Protein 3KKA (pdb70)

Nearest PDB structures (foldseek):
  3kka-assembly4_D  TM=1.015E+00  e=4.997E-11  Homo sapiens
  3kka-assembly5_E  TM=9.788E-01  e=1.229E-09  Homo sapiens
  7kja-assembly1_A  TM=9.526E-01  e=2.573E-09  Homo sapiens
  7kjc-assembly1_A  TM=9.337E-01  e=3.500E-09  Homo sapiens
  7kjc-assembly2_B  TM=9.387E-01  e=1.846E-08  Homo sapiens

Organism: Homo sapiens (NCBI:txid9606)

Sequence (320 aa):
DGIPYRTVSEWLESIRMKRYILHFHSAGLDTMECVLELTAEDLTQMGITLPGHQKRILCSIQQGFGIPYRTVSEWLESIRMKRYILHFHSAGLDTMECVLELTAEDLTQMGITLPGHQKRILCSIQGFTVSEWLESIKMQQYTEHFMAAGYTAIEKVVQMTNDDIKRIGVRLPGHQKRIAYSLLGLKGVPFRTVSEWLESIKMQQYTEHFMAAGYTAIEKVVQMTNDDIKRIGVRLPGHQKRIAYSLLGLKDQVNGVPFRTVSEWLESIKMQQYTEHFMAAGYTAIEKVVQMTNDDIKRIGVRLPGHQKRIAYSLLGLKDQ

GO terms:
  GO:0005886 plasma membrane (C, IDA)
  GO:0001968 fibronectin binding (F, IDA)
  GO:0001954 positive regulation of cell-matrix adhesion (P, IDA)
  GO:0005005 transmembrane-ephrin receptor activity (F, IDA)
  GO:0034446 substrate adhesion-dependent cell spreading (P, IDA)
  GO:0030336 negative regulation of cell migration (P, IDA)
  GO:0045766 positive regulation of angiogenesis (P, IMP)
  GO:0030335 positive regulation of cell migration (P, IMP)
  GO:0019901 protein kinase binding (F, IPI)
  GO:0005886 plasma membrane (C, TAS)
  GO:0005003 ephrin receptor activity (F, IDA)
  GO:0007169 cell surface receptor protein tyrosine kinase signaling pathway (P, IDA)

Secondary structure (DSSP, 8-state):
---S-SSHHHHHHHTT-GGGHHHHHHTT--SGGGGTT--HHHHHHTT---HHHHHHHHHHHHT-/--S-SSHHHHHHHTT-GGGHHHHHHTT--SHHHHTT--HHHHHHTT---HHHHHHHHHHHHT-/-HHHHHHHTT-GGGHHHHHHTT--SHHHHHT--HHHHHHTT---HHHHHHHHHHHHH--/--S-SSHHHHHHTTT-GGGHHHHHHTT--SHHHHTT--HHHHHHTT---HHHHHHHHHHHHHHHHHH-/--S-SSHHHHHHHTT-GGGHHHHHHTT--SHHHHTT--SHHHHHTT---HHHHHHHHHHHHHHHT-

Structure (mmCIF, N/CA/C/O backbone):
data_3KKA
#
_entry.id   3KKA
#
_cell.length_a   57.554
_cell.length_b   56.071
_cell.length_c   107.617
_cell.angle_alpha   90.00
_cell.angle_beta   90.00
_cell.angle_gamma   90.00
#
_symmetry.space_group_name_H-M   'P 21 21 21'
#
loop_
_entity.id
_entity.type
_entity.pdbx_description
1 polymer 'EPHRIN TYPE-A RECEPTOR 1'
2 polymer 'EPHRIN TYPE-A RECEPTOR 2'
3 non-polymer 'CHLORIDE ION'
4 water water
#
loop_
_atom_site.group_PDB
_atom_site.id
_atom_site.type_symbol
_atom_site.label_atom_id
_atom_site.label_alt_id
_atom_site.label_comp_id
_atom_site.label_asym_id
_atom_site.label_entity_id
_atom_site.label_seq_id
_atom_site.pdbx_PDB_ins_code
_atom_site.Cartn_x
_atom_site.Cartn_y
_atom_site.Cartn_z
_atom_site.occupancy
_atom_site.B_iso_or_equiv
_atom_site.auth_seq_id
_atom_site.auth_comp_id
_atom_site.auth_asym_id
_atom_site.auth_atom_id
_atom_site.pdbx_PDB_model_num
ATOM 1 N N . ASP A 1 19 ? 13.565 8.617 -27.396 1.00 55.91 911 ASP A N 1
ATOM 2 C CA . ASP A 1 19 ? 12.701 7.997 -26.334 1.00 55.17 911 ASP A CA 1
ATOM 3 C C . ASP A 1 19 ? 11.841 6.822 -26.907 1.00 50.71 911 ASP A C 1
ATOM 4 O O . ASP A 1 19 ? 12.032 5.646 -26.551 1.00 48.25 911 ASP A O 1
ATOM 9 N N . GLY A 1 20 ? 10.925 7.165 -27.813 1.00 49.45 912 GLY A N 1
ATOM 10 C CA . GLY A 1 20 ? 10.176 6.190 -28.608 1.00 47.16 912 GLY A CA 1
ATOM 11 C C . GLY A 1 20 ? 8.999 5.542 -27.891 1.00 45.18 912 GLY A C 1
ATOM 12 O O . GLY A 1 20 ? 8.405 4.582 -28.397 1.00 45.49 912 GLY A O 1
ATOM 13 N N . ILE A 1 21 ? 8.667 6.044 -26.709 1.00 44.18 913 ILE A N 1
ATOM 14 C CA . ILE A 1 21 ? 7.546 5.545 -25.960 1.00 41.80 913 ILE A CA 1
ATOM 15 C C . ILE A 1 21 ? 6.377 6.466 -26.278 1.00 41.84 913 ILE A C 1
ATOM 16 O O . ILE A 1 21 ? 6.447 7.655 -26.027 1.00 43.07 913 ILE A O 1
ATOM 21 N N . PRO A 1 22 ? 5.286 5.910 -26.846 1.00 41.13 914 PRO A N 1
ATOM 22 C CA . PRO A 1 22 ? 4.177 6.746 -27.327 1.00 41.41 914 PRO A CA 1
ATOM 23 C C . PRO A 1 22 ? 3.239 7.311 -26.242 1.00 41.56 914 PRO A C 1
ATOM 24 O O . PRO A 1 22 ? 2.226 7.913 -26.589 1.00 43.57 914 PRO A O 1
ATOM 28 N N . TYR A 1 23 ? 3.546 7.121 -24.958 1.00 40.22 915 TYR A N 1
ATOM 29 C CA . TYR A 1 23 ? 2.696 7.653 -23.882 1.00 40.48 915 TYR A CA 1
ATOM 30 C C . TYR A 1 23 ? 3.553 8.422 -22.905 1.00 43.25 915 TYR A C 1
ATOM 31 O O . TYR A 1 23 ? 4.707 8.056 -22.699 1.00 43.74 915 TYR A O 1
ATOM 40 N N . ARG A 1 24 ? 3.015 9.502 -22.324 1.00 46.87 916 ARG A N 1
ATOM 41 C CA . ARG A 1 24 ? 3.793 10.341 -21.403 1.00 51.10 916 ARG A CA 1
ATOM 42 C C . ARG A 1 24 ? 3.783 9.804 -19.991 1.00 51.85 916 ARG A C 1
ATOM 43 O O . ARG A 1 24 ? 4.806 9.845 -19.315 1.00 54.11 916 ARG A O 1
ATOM 46 N N . THR A 1 25 ? 2.631 9.316 -19.536 1.00 42.32 917 THR A N 1
ATOM 47 C CA . THR A 1 25 ? 2.510 8.847 -18.137 1.00 41.53 917 THR A CA 1
ATOM 48 C C . THR A 1 25 ? 1.949 7.421 -18.100 1.00 40.74 917 THR A C 1
ATOM 49 O O . THR A 1 25 ? 1.215 6.996 -19.016 1.00 40.46 917 THR A O 1
ATOM 53 N N . VAL A 1 26 ? 2.270 6.705 -17.032 1.00 41.18 918 VAL A N 1
ATOM 54 C CA . VAL A 1 26 ? 1.714 5.366 -16.806 1.00 41.70 918 VAL A CA 1
ATOM 55 C C . VAL A 1 26 ? 0.173 5.391 -16.839 1.00 41.68 918 VAL A C 1
ATOM 56 O O . VAL A 1 26 ? -0.460 4.568 -17.480 1.00 41.75 918 VAL A O 1
ATOM 60 N N . SER A 1 27 ? -0.407 6.372 -16.179 1.00 43.00 919 SER A N 1
ATOM 61 C CA . SER A 1 27 ? -1.830 6.655 -16.285 1.00 44.85 919 SER A CA 1
ATOM 62 C C . SER A 1 27 ? -2.393 6.748 -17.745 1.00 43.68 919 SER A C 1
ATOM 63 O O . SER A 1 27 ? -3.344 6.027 -18.117 1.00 44.88 919 SER A O 1
ATOM 66 N N . GLU A 1 28 ? -1.825 7.638 -18.553 1.00 42.30 920 GLU A N 1
ATOM 67 C CA . GLU A 1 28 ? -2.294 7.818 -19.929 1.00 43.68 920 GLU A CA 1
ATOM 68 C C . GLU A 1 28 ? -2.122 6.514 -20.709 1.00 41.41 920 GLU A C 1
ATOM 69 O O . GLU A 1 28 ? -3.002 6.122 -21.493 1.00 42.71 920 GLU A O 1
ATOM 75 N N . TRP A 1 29 ? -0.997 5.841 -20.463 1.00 38.47 921 TRP A N 1
ATOM 76 C CA . TRP A 1 29 ? -0.725 4.548 -21.076 1.00 37.71 921 TRP A CA 1
ATOM 77 C C . TRP A 1 29 ? -1.786 3.547 -20.681 1.00 37.95 921 TRP A C 1
ATOM 78 O O . TRP A 1 29 ? -2.362 2.884 -21.533 1.00 38.32 921 TRP A O 1
ATOM 89 N N . LEU A 1 30 ? -2.023 3.424 -19.387 1.00 31.81 922 LEU A N 1
ATOM 90 C CA . LEU A 1 30 ? -3.037 2.463 -18.918 1.00 32.65 922 LEU A CA 1
ATOM 91 C C . LEU A 1 30 ? -4.449 2.754 -19.407 1.00 34.00 922 LEU A C 1
ATOM 92 O O . LEU A 1 30 ? -5.157 1.817 -19.750 1.00 33.44 922 LEU A O 1
ATOM 97 N N . GLU A 1 31 ? -4.843 4.033 -19.407 1.00 38.94 923 GLU A N 1
ATOM 98 C CA . GLU A 1 31 ? -6.108 4.479 -19.994 1.00 42.97 923 GLU A CA 1
ATOM 99 C C . GLU A 1 31 ? -6.228 3.961 -21.418 1.00 40.24 923 GLU A C 1
ATOM 100 O O . GLU A 1 31 ? -7.228 3.360 -21.772 1.00 40.56 923 GLU A O 1
ATOM 106 N N . SER A 1 32 ? -5.198 4.201 -22.232 1.00 39.96 924 SER A N 1
ATOM 107 C CA . SER A 1 32 ? -5.180 3.764 -23.654 1.00 39.75 924 SER A CA 1
ATOM 108 C C . SER A 1 32 ? -5.472 2.285 -23.858 1.00 36.80 924 SER A C 1
ATOM 109 O O . SER A 1 32 ? -6.135 1.912 -24.805 1.00 38.74 924 SER A O 1
ATOM 112 N N . ILE A 1 33 ? -4.970 1.431 -22.983 1.00 34.53 925 ILE A N 1
ATOM 113 C CA . ILE A 1 33 ? -5.248 -0.022 -23.133 1.00 34.22 925 ILE A CA 1
ATOM 114 C C . ILE A 1 33 ? -6.385 -0.523 -22.199 1.00 35.98 925 ILE A C 1
ATOM 115 O O . ILE A 1 33 ? -6.614 -1.741 -22.066 1.00 38.30 925 ILE A O 1
ATOM 120 N N . ARG A 1 34 ? -7.094 0.432 -21.582 1.00 36.37 926 ARG A N 1
ATOM 121 C CA . ARG A 1 34 ? -8.248 0.152 -20.727 1.00 40.48 926 ARG A CA 1
ATOM 122 C C . ARG A 1 34 ? -7.875 -0.737 -19.541 1.00 40.28 926 ARG A C 1
ATOM 123 O O . ARG A 1 34 ? -8.555 -1.701 -19.246 1.00 44.38 926 ARG A O 1
ATOM 131 N N . MET A 1 35 ? -6.773 -0.401 -18.890 1.00 41.34 927 MET A N 1
ATOM 132 C CA . MET A 1 35 ? -6.239 -1.186 -17.797 1.00 40.69 927 MET A CA 1
ATOM 133 C C . MET A 1 35 ? -5.876 -0.232 -16.660 1.00 39.79 927 MET A C 1
ATOM 134 O O . MET A 1 35 ? -5.068 -0.570 -15.795 1.00 39.75 927 MET A O 1
ATOM 139 N N . LYS A 1 36 ? -6.476 0.959 -16.657 1.00 39.94 928 LYS A N 1
ATOM 140 C CA . LYS A 1 36 ? -6.242 1.936 -15.574 1.00 40.41 928 LYS A CA 1
ATOM 141 C C . LYS A 1 36 ? -6.765 1.478 -14.200 1.00 41.15 928 LYS A C 1
ATOM 142 O O . LYS A 1 36 ? -6.319 2.006 -13.184 1.00 41.98 928 LYS A O 1
ATOM 148 N N . ARG A 1 37 ? -7.680 0.497 -14.177 1.00 41.94 929 ARG A N 1
ATOM 149 C CA . ARG A 1 37 ? -8.059 -0.209 -12.925 1.00 43.44 929 ARG A CA 1
ATOM 150 C C . ARG A 1 37 ? -6.840 -0.642 -12.081 1.00 42.56 929 ARG A C 1
ATOM 151 O O . ARG A 1 37 ? -6.971 -0.846 -10.866 1.00 44.57 929 ARG A O 1
ATOM 159 N N . TYR A 1 38 ? -5.670 -0.735 -12.719 1.00 39.64 930 TYR A N 1
ATOM 160 C CA . TYR A 1 38 ? -4.497 -1.297 -12.096 1.00 38.55 930 TYR A CA 1
ATOM 161 C C . TYR A 1 38 ? -3.485 -0.243 -11.746 1.00 39.14 930 TYR A C 1
ATOM 162 O O . TYR A 1 38 ? -2.358 -0.570 -11.431 1.00 39.67 930 TYR A O 1
ATOM 171 N N . ILE A 1 39 ? -3.867 1.027 -11.803 1.00 41.25 931 ILE A N 1
ATOM 172 C CA . ILE A 1 39 ? -2.932 2.142 -11.540 1.00 42.88 931 ILE A CA 1
ATOM 173 C C . ILE A 1 39 ? -2.258 2.054 -10.152 1.00 44.77 931 ILE A C 1
ATOM 174 O O . ILE A 1 39 ? -1.042 2.231 -9.998 1.00 45.47 931 ILE A O 1
ATOM 179 N N . LEU A 1 40 ? -3.060 1.739 -9.148 1.00 46.14 932 LEU A N 1
ATOM 180 C CA . LEU A 1 40 ? -2.571 1.670 -7.777 1.00 48.58 932 LEU A CA 1
ATOM 181 C C . LEU A 1 40 ? -1.566 0.518 -7.646 1.00 46.62 932 LEU A C 1
ATOM 182 O O . LEU A 1 40 ? -0.546 0.660 -6.931 1.00 49.59 932 LEU A O 1
ATOM 187 N N . HIS A 1 41 ? -1.813 -0.585 -8.369 1.00 65.25 933 HIS A N 1
ATOM 188 C CA . HIS A 1 41 ? -0.878 -1.713 -8.405 1.00 57.06 933 HIS A CA 1
ATOM 189 C C . HIS A 1 41 ? 0.502 -1.295 -8.910 1.00 53.34 933 HIS A C 1
ATOM 190 O O . HIS A 1 41 ? 1.505 -1.723 -8.353 1.00 52.34 933 HIS A O 1
ATOM 197 N N . PHE A 1 42 ? 0.552 -0.467 -9.950 1.00 53.73 934 PHE A N 1
ATOM 198 C CA . PHE A 1 42 ? 1.815 0.063 -10.474 1.00 51.08 934 PHE A CA 1
ATOM 199 C C . PHE A 1 42 ? 2.551 0.976 -9.482 1.00 53.36 934 PHE A C 1
ATOM 200 O O . PHE A 1 42 ? 3.769 0.843 -9.315 1.00 51.32 934 PHE A O 1
ATOM 208 N N . HIS A 1 43 ? 1.826 1.893 -8.840 1.00 59.40 935 HIS A N 1
ATOM 209 C CA . HIS A 1 43 ? 2.421 2.743 -7.815 1.00 64.39 935 HIS A CA 1
ATOM 210 C C . HIS A 1 43 ? 2.938 1.918 -6.630 1.00 63.21 935 HIS A C 1
ATOM 211 O O . HIS A 1 43 ? 4.061 2.123 -6.202 1.00 63.52 935 HIS A O 1
ATOM 218 N N . SER A 1 44 ? 2.139 0.964 -6.139 1.00 63.36 936 SER A N 1
ATOM 219 C CA . SER A 1 44 ? 2.590 0.017 -5.090 1.00 63.54 936 SER A CA 1
ATOM 220 C C . SER A 1 44 ? 3.921 -0.636 -5.452 1.00 60.29 936 SER A C 1
ATOM 221 O O . SER A 1 44 ? 4.780 -0.786 -4.620 1.00 63.55 936 SER A O 1
ATOM 224 N N . ALA A 1 45 ? 4.084 -1.041 -6.704 1.00 56.16 937 ALA A N 1
ATOM 225 C CA . ALA A 1 45 ? 5.320 -1.700 -7.103 1.00 55.47 937 ALA A CA 1
ATOM 226 C C . ALA A 1 45 ? 6.434 -0.690 -7.453 1.00 56.97 937 ALA A C 1
ATOM 227 O O . ALA A 1 45 ? 7.506 -1.076 -7.927 1.00 57.38 937 ALA A O 1
ATOM 229 N N . GLY A 1 46 ? 6.184 0.597 -7.223 1.00 59.23 938 GLY A N 1
ATOM 230 C CA . GLY A 1 46 ? 7.187 1.613 -7.510 1.00 62.61 938 GLY A CA 1
ATOM 231 C C . GLY A 1 46 ? 7.458 1.707 -8.998 1.00 60.61 938 GLY A C 1
ATOM 232 O O . GLY A 1 46 ? 8.591 1.944 -9.433 1.00 61.77 938 GLY A O 1
ATOM 233 N N . LEU A 1 47 ? 6.402 1.492 -9.779 1.00 51.39 939 LEU A N 1
ATOM 234 C CA . LEU A 1 47 ? 6.456 1.651 -11.211 1.00 47.79 939 LEU A CA 1
ATOM 235 C C . LEU A 1 47 ? 5.739 2.965 -11.553 1.00 47.85 939 LEU A C 1
ATOM 236 O O . LEU A 1 47 ? 4.532 3.000 -11.769 1.00 47.31 939 LEU A O 1
ATOM 241 N N . ASP A 1 48 ? 6.496 4.054 -11.549 1.00 49.54 940 ASP A N 1
ATOM 242 C CA . ASP A 1 48 ? 5.888 5.377 -11.606 1.00 52.83 940 ASP A CA 1
ATOM 243 C C . ASP A 1 48 ? 6.113 6.106 -12.936 1.00 51.48 940 ASP A C 1
ATOM 244 O O . ASP A 1 48 ? 5.371 7.018 -13.261 1.00 53.27 940 ASP A O 1
ATOM 249 N N . THR A 1 49 ? 7.122 5.687 -13.700 1.00 49.68 941 THR A N 1
ATOM 250 C CA . THR A 1 49 ? 7.377 6.259 -15.012 1.00 49.85 941 THR A CA 1
ATOM 251 C C . THR A 1 49 ? 7.304 5.167 -16.052 1.00 46.19 941 THR A C 1
ATOM 252 O O . THR A 1 49 ? 7.517 3.980 -15.759 1.00 44.34 941 THR A O 1
ATOM 256 N N . MET A 1 50 ? 7.030 5.595 -17.280 1.00 46.08 942 MET A N 1
ATOM 257 C CA . MET A 1 50 ? 6.945 4.716 -18.409 1.00 44.86 942 MET A CA 1
ATOM 258 C C . MET A 1 50 ? 8.213 3.900 -18.559 1.00 45.35 942 MET A C 1
ATOM 259 O O . MET A 1 50 ? 8.142 2.728 -18.884 1.00 44.49 942 MET A O 1
ATOM 264 N N . GLU A 1 51 ? 9.357 4.509 -18.254 1.00 47.79 943 GLU A N 1
ATOM 265 C CA . GLU A 1 51 ? 10.665 3.883 -18.407 1.00 49.64 943 GLU A CA 1
ATOM 266 C C . GLU A 1 51 ? 10.767 2.624 -17.552 1.00 45.85 943 GLU A C 1
ATOM 267 O O . GLU A 1 51 ? 11.481 1.679 -17.888 1.00 46.65 943 GLU A O 1
ATOM 273 N N . CYS A 1 52 ? 10.054 2.635 -16.432 1.00 44.55 944 CYS A N 1
ATOM 274 C CA . CYS A 1 52 ? 10.107 1.543 -15.481 1.00 44.86 944 CYS A CA 1
ATOM 275 C C . CYS A 1 52 ? 9.418 0.300 -16.003 1.00 41.92 944 CYS A C 1
ATOM 276 O O . CYS A 1 52 ? 9.745 -0.801 -15.569 1.00 41.67 944 CYS A O 1
ATOM 279 N N . VAL A 1 53 ? 8.457 0.462 -16.923 1.00 39.36 945 VAL A N 1
ATOM 280 C CA . VAL A 1 53 ? 7.619 -0.669 -17.312 1.00 37.14 945 VAL A CA 1
ATOM 281 C C . VAL A 1 53 ? 8.223 -1.511 -18.445 1.00 36.08 945 VAL A C 1
ATOM 282 O O . VAL A 1 53 ? 7.725 -2.604 -18.761 1.00 35.43 945 VAL A O 1
ATOM 286 N N . LEU A 1 54 ? 9.332 -1.049 -19.008 1.00 36.52 946 LEU A N 1
ATOM 287 C CA . LEU A 1 54 ? 9.822 -1.654 -20.248 1.00 37.85 946 LEU A CA 1
ATOM 288 C C . LEU A 1 54 ? 10.221 -3.123 -20.134 1.00 38.89 946 LEU A C 1
ATOM 289 O O . LEU A 1 54 ? 10.157 -3.847 -21.108 1.00 40.74 946 LEU A O 1
ATOM 294 N N . GLU A 1 55 ? 10.631 -3.568 -18.958 1.00 40.01 947 GLU A N 1
ATOM 295 C CA . GLU A 1 55 ? 11.172 -4.910 -18.822 1.00 42.82 947 GLU A CA 1
ATOM 296 C C . GLU A 1 55 ? 10.227 -5.846 -18.094 1.00 40.30 947 GLU A C 1
ATOM 297 O O . GLU A 1 55 ? 10.609 -6.942 -17.747 1.00 43.22 947 GLU A O 1
ATOM 303 N N . LEU A 1 56 ? 8.996 -5.418 -17.862 1.00 36.81 948 LEU A N 1
ATOM 304 C CA . LEU A 1 56 ? 8.029 -6.263 -17.220 1.00 35.55 948 LEU A CA 1
ATOM 305 C C . LEU A 1 56 ? 7.922 -7.600 -17.910 1.00 35.77 948 LEU A C 1
ATOM 306 O O . LEU A 1 56 ? 7.883 -7.690 -19.139 1.00 36.27 948 LEU A O 1
ATOM 311 N N . THR A 1 57 ? 7.842 -8.636 -17.092 1.00 35.21 949 THR A N 1
ATOM 312 C CA . THR A 1 57 ? 7.496 -9.963 -17.553 1.00 35.05 949 THR A CA 1
ATOM 313 C C . THR A 1 57 ? 6.108 -10.313 -16.952 1.00 33.83 949 THR A C 1
ATOM 314 O O . THR A 1 57 ? 5.544 -9.546 -16.143 1.00 33.43 949 THR A O 1
ATOM 318 N N . ALA A 1 58 ? 5.568 -11.461 -17.346 1.00 33.39 950 ALA A N 1
ATOM 319 C CA . ALA A 1 58 ? 4.373 -12.023 -16.718 1.00 33.32 950 ALA A CA 1
ATOM 320 C C . ALA A 1 58 ? 4.610 -12.363 -15.241 1.00 32.26 950 ALA A C 1
ATOM 321 O O . ALA A 1 58 ? 3.752 -12.137 -14.404 1.00 33.34 950 ALA A O 1
ATOM 323 N N . GLU A 1 59 ? 5.784 -12.880 -14.915 1.00 32.20 951 GLU A N 1
ATOM 324 C CA . GLU A 1 59 ? 6.094 -13.130 -13.506 1.00 32.95 951 GLU A CA 1
ATOM 325 C C . GLU A 1 59 ? 6.007 -11.811 -12.712 1.00 32.45 951 GLU A C 1
ATOM 326 O O . GLU A 1 59 ? 5.375 -11.796 -11.654 1.00 34.02 951 GLU A O 1
ATOM 328 N N . ASP A 1 60 ? 6.569 -10.706 -13.226 1.00 41.61 952 ASP A N 1
ATOM 329 C CA . ASP A 1 60 ? 6.442 -9.419 -12.487 1.00 40.22 952 ASP A CA 1
ATOM 330 C C . ASP A 1 60 ? 4.987 -8.987 -12.343 1.00 38.33 952 ASP A C 1
ATOM 331 O O . ASP A 1 60 ? 4.602 -8.458 -11.301 1.00 37.59 952 ASP A O 1
ATOM 336 N N . LEU A 1 61 ? 4.186 -9.196 -13.384 1.00 37.25 953 LEU A N 1
ATOM 337 C CA . LEU A 1 61 ? 2.791 -8.796 -13.303 1.00 36.57 953 LEU A CA 1
ATOM 338 C C . LEU A 1 61 ? 2.104 -9.611 -12.247 1.00 36.95 953 LEU A C 1
ATOM 339 O O . LEU A 1 61 ? 1.383 -9.065 -11.409 1.00 38.17 953 LEU A O 1
ATOM 344 N N . THR A 1 62 ? 2.328 -10.924 -12.276 1.00 38.04 954 THR A N 1
ATOM 345 C CA . THR A 1 62 ? 1.827 -11.823 -11.222 1.00 38.48 954 THR A CA 1
ATOM 346 C C . THR A 1 62 ? 2.108 -11.284 -9.808 1.00 38.70 954 THR A C 1
ATOM 347 O O . THR A 1 62 ? 1.201 -11.192 -8.998 1.00 39.75 954 THR A O 1
ATOM 351 N N . GLN A 1 63 ? 3.362 -10.921 -9.530 1.00 39.15 955 GLN A N 1
ATOM 352 C CA . GLN A 1 63 ? 3.760 -10.424 -8.209 1.00 40.60 955 GLN A CA 1
ATOM 353 C C . GLN A 1 63 ? 3.178 -9.049 -7.895 1.00 42.27 955 GLN A C 1
ATOM 354 O O . GLN A 1 63 ? 3.220 -8.607 -6.746 1.00 44.67 955 GLN A O 1
ATOM 360 N N . MET A 1 64 ? 2.702 -8.346 -8.922 1.00 42.15 956 MET A N 1
ATOM 361 C CA . MET A 1 64 ? 2.006 -7.086 -8.753 1.00 44.06 956 MET A CA 1
ATOM 362 C C . MET A 1 64 ? 0.582 -7.353 -8.366 1.00 45.93 956 MET A C 1
ATOM 363 O O . MET A 1 64 ? -0.133 -6.430 -8.004 1.00 46.63 956 MET A O 1
ATOM 368 N N . GLY A 1 65 ? 0.165 -8.623 -8.467 1.00 35.46 957 GLY A N 1
ATOM 369 C CA . GLY A 1 65 ? -1.250 -9.017 -8.271 1.00 36.81 957 GLY A CA 1
ATOM 370 C C . GLY A 1 65 ? -2.042 -8.781 -9.545 1.00 37.72 957 GLY A C 1
ATOM 371 O O . GLY A 1 65 ? -3.274 -8.615 -9.479 1.00 38.89 957 GLY A O 1
ATOM 372 N N . ILE A 1 66 ? -1.348 -8.719 -10.699 1.00 36.18 958 ILE A N 1
ATOM 373 C CA . ILE A 1 66 ? -2.038 -8.704 -12.002 1.00 36.53 958 ILE A CA 1
ATOM 374 C C . ILE A 1 66 ? -1.879 -10.081 -12.636 1.00 37.49 958 ILE A C 1
ATOM 375 O O . ILE A 1 66 ? -0.866 -10.353 -13.304 1.00 37.51 958 ILE A O 1
ATOM 380 N N . THR A 1 67 ? -2.859 -10.954 -12.409 1.00 38.66 959 THR A N 1
ATOM 381 C CA . THR A 1 67 ? -2.638 -12.399 -12.602 1.00 39.79 959 THR A CA 1
ATOM 382 C C . THR A 1 67 ? -3.393 -12.978 -13.776 1.00 40.78 959 THR A C 1
ATOM 383 O O . THR A 1 67 ? -2.954 -13.978 -14.358 1.00 41.61 959 THR A O 1
ATOM 387 N N . LEU A 1 68 ? -4.516 -12.351 -14.131 1.00 41.12 960 LEU A N 1
ATOM 388 C CA . LEU A 1 68 ? -5.323 -12.813 -15.265 1.00 42.15 960 LEU A CA 1
ATOM 389 C C . LEU A 1 68 ? -4.544 -12.734 -16.570 1.00 40.81 960 LEU A C 1
ATOM 390 O O . LEU A 1 68 ? -4.033 -11.661 -16.903 1.00 39.66 960 LEU A O 1
ATOM 395 N N . PRO A 1 69 ? -4.433 -13.870 -17.301 1.00 41.85 961 PRO A N 1
ATOM 396 C CA . PRO A 1 69 ? -3.707 -13.994 -18.567 1.00 40.82 961 PRO A CA 1
ATOM 397 C C . PRO A 1 69 ? -4.041 -12.909 -19.591 1.00 39.48 961 PRO A C 1
ATOM 398 O O . PRO A 1 69 ? -3.133 -12.261 -20.097 1.00 37.48 961 PRO A O 1
ATOM 402 N N . GLY A 1 70 ? -5.339 -12.725 -19.868 1.00 41.04 962 GLY A N 1
ATOM 403 C CA . GLY A 1 70 ? -5.858 -11.694 -20.761 1.00 39.47 962 GLY A CA 1
ATOM 404 C C . GLY A 1 70 ? -5.309 -10.336 -20.434 1.00 38.19 962 GLY A C 1
ATOM 405 O O . GLY A 1 70 ? -4.938 -9.578 -21.314 1.00 37.32 962 GLY A O 1
ATOM 406 N N . HIS A 1 71 ? -5.204 -10.035 -19.147 1.00 38.56 963 HIS A N 1
ATOM 407 C CA . HIS A 1 71 ? -4.762 -8.713 -18.737 1.00 37.54 963 HIS A CA 1
ATOM 408 C C . HIS A 1 71 ? -3.250 -8.594 -18.879 1.00 36.89 963 HIS A C 1
ATOM 409 O O . HIS A 1 71 ? -2.710 -7.552 -19.298 1.00 36.88 963 HIS A O 1
ATOM 416 N N . GLN A 1 72 ? -2.562 -9.680 -18.559 1.00 36.78 964 GLN A N 1
ATOM 417 C CA . GLN A 1 72 ? -1.143 -9.730 -18.791 1.00 36.57 964 GLN A CA 1
ATOM 418 C C . GLN A 1 72 ? -0.788 -9.503 -20.283 1.00 36.52 964 GLN A C 1
ATOM 419 O O . GLN A 1 72 ? 0.042 -8.633 -20.607 1.00 35.65 964 GLN A O 1
ATOM 425 N N . LYS A 1 73 ? -1.423 -10.291 -21.159 1.00 37.39 965 LYS A N 1
ATOM 426 C CA . LYS A 1 73 ? -1.268 -10.225 -22.619 1.00 38.27 965 LYS A CA 1
ATOM 427 C C . LYS A 1 73 ? -1.483 -8.795 -23.113 1.00 36.57 965 LYS A C 1
ATOM 428 O O . LYS A 1 73 ? -0.657 -8.236 -23.817 1.00 36.90 965 LYS A O 1
ATOM 434 N N . ARG A 1 74 ? -2.597 -8.207 -22.705 1.00 35.37 966 ARG A N 1
ATOM 435 C CA . ARG A 1 74 ? -2.919 -6.825 -23.020 1.00 34.98 966 ARG A CA 1
ATOM 436 C C . ARG A 1 74 ? -1.773 -5.835 -22.682 1.00 33.93 966 ARG A C 1
ATOM 437 O O . ARG A 1 74 ? -1.393 -5.015 -23.524 1.00 34.19 966 ARG A O 1
ATOM 445 N N . ILE A 1 75 ? -1.217 -5.942 -21.482 1.00 32.26 967 ILE A N 1
ATOM 446 C CA . ILE A 1 75 ? -0.120 -5.068 -21.038 1.00 32.25 967 ILE A CA 1
ATOM 447 C C . ILE A 1 75 ? 1.199 -5.362 -21.747 1.00 32.17 967 ILE A C 1
ATOM 448 O O . ILE A 1 75 ? 1.902 -4.438 -22.180 1.00 33.41 967 ILE A O 1
ATOM 453 N N . LEU A 1 76 ? 1.531 -6.648 -21.866 1.00 31.56 968 LEU A N 1
ATOM 454 C CA . LEU A 1 76 ? 2.781 -7.081 -22.482 1.00 31.69 968 LEU A CA 1
ATOM 455 C C . LEU A 1 76 ? 2.831 -6.818 -23.982 1.00 31.40 968 LEU A C 1
ATOM 456 O O . LEU A 1 76 ? 3.832 -6.261 -24.466 1.00 32.21 968 LEU A O 1
ATOM 461 N N . CYS A 1 77 ? 1.772 -7.157 -24.720 1.00 31.17 969 CYS A N 1
ATOM 462 C CA . CYS A 1 77 ? 1.729 -6.785 -26.165 1.00 32.53 969 CYS A CA 1
ATOM 463 C C . CYS A 1 77 ? 1.859 -5.266 -26.416 1.00 31.28 969 CYS A C 1
ATOM 464 O O . CYS A 1 77 ? 2.538 -4.810 -27.380 1.00 32.15 969 CYS A O 1
ATOM 467 N N . SER A 1 78 ? 1.218 -4.497 -25.545 1.00 29.12 970 SER A N 1
ATOM 468 C CA . SER A 1 78 ? 1.227 -3.060 -25.664 1.00 28.30 970 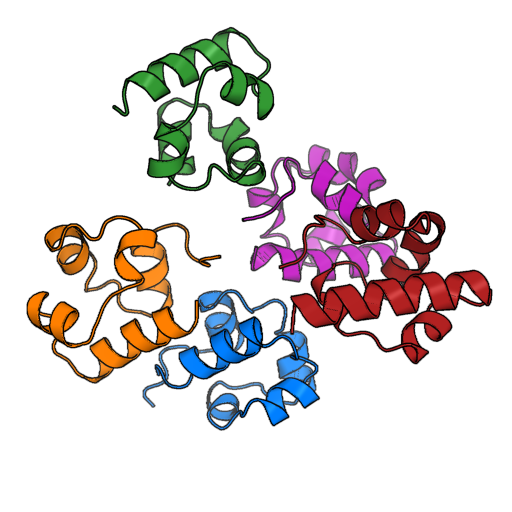SER A CA 1
ATOM 469 C C . SER A 1 78 ? 2.695 -2.611 -25.560 1.00 27.95 970 SER A C 1
ATOM 470 O O . SER A 1 78 ? 3.176 -1.835 -26.392 1.00 28.32 970 SER A O 1
ATOM 473 N N . ILE A 1 79 ? 3.407 -3.130 -24.557 1.00 27.37 971 ILE A N 1
ATOM 474 C CA . ILE A 1 79 ? 4.829 -2.816 -24.415 1.00 27.77 971 ILE A CA 1
ATOM 475 C C . ILE A 1 79 ? 5.664 -3.236 -25.651 1.00 28.89 971 ILE A C 1
ATOM 476 O O . ILE A 1 79 ? 6.420 -2.403 -26.166 1.00 29.36 971 ILE A O 1
ATOM 481 N N A GLN A 1 80 ? 5.525 -4.474 -26.131 0.50 29.22 972 GLN A N 1
ATOM 482 N N B GLN A 1 80 ? 5.508 -4.480 -26.131 0.50 29.62 972 GLN A N 1
ATOM 483 C CA A GLN A 1 80 ? 6.253 -4.870 -27.345 0.50 30.98 972 GLN A CA 1
ATOM 484 C CA B GLN A 1 80 ? 6.235 -4.922 -27.340 0.50 31.81 972 GLN A CA 1
ATOM 485 C C A GLN A 1 80 ? 5.970 -3.897 -28.461 0.50 31.50 972 GLN A C 1
ATOM 486 C C B GLN A 1 80 ? 5.910 -4.034 -28.532 0.50 32.13 972 GLN A C 1
ATOM 487 O O A GLN A 1 80 ? 6.832 -3.628 -29.272 0.50 33.68 972 GLN A O 1
ATOM 488 O O B GLN A 1 80 ? 6.684 -3.973 -29.472 0.50 34.33 972 GLN A O 1
ATOM 499 N N . GLY A 1 81 ? 4.737 -3.400 -28.513 1.00 31.43 973 GLY A N 1
ATOM 500 C CA . GLY A 1 81 ? 4.270 -2.563 -29.601 1.00 32.20 973 GLY A CA 1
ATOM 501 C C . GLY A 1 81 ? 4.823 -1.155 -29.580 1.00 33.36 973 GLY A C 1
ATOM 502 O O . GLY A 1 81 ? 4.605 -0.423 -30.539 1.00 33.92 973 GLY A O 1
ATOM 503 N N . PHE A 1 82 ? 5.541 -0.761 -28.513 1.00 32.80 974 PHE A N 1
ATOM 504 C CA . PHE A 1 82 ? 6.064 0.614 -28.440 1.00 34.62 974 PHE A CA 1
ATOM 505 C C . PHE A 1 82 ? 7.067 0.884 -29.594 1.00 38.68 974 PHE A C 1
ATOM 506 O O . PHE A 1 82 ? 7.970 0.056 -29.797 1.00 40.01 974 PHE A O 1
ATOM 515 N N . GLY B 1 20 ? -15.482 -9.110 -26.760 1.00 80.96 912 GLY B N 1
ATOM 516 C CA . GLY B 1 20 ? -14.140 -9.285 -26.139 1.00 78.04 912 GLY B CA 1
ATOM 517 C C . GLY B 1 20 ? -13.090 -8.293 -26.632 1.00 71.41 912 GLY B C 1
ATOM 518 O O . GLY B 1 20 ? -11.882 -8.461 -26.379 1.00 69.32 912 GLY B O 1
ATOM 519 N N . ILE B 1 21 ? -13.545 -7.251 -27.326 1.00 68.71 913 ILE B N 1
ATOM 520 C CA . ILE B 1 21 ? -12.662 -6.261 -27.947 1.00 63.06 913 ILE B CA 1
ATOM 521 C C . ILE B 1 21 ? -12.834 -4.924 -27.227 1.00 61.13 913 ILE B C 1
ATOM 522 O O . ILE B 1 21 ? -13.955 -4.480 -27.016 1.00 64.45 913 ILE B O 1
ATOM 527 N N . PRO B 1 22 ? -11.728 -4.284 -26.834 1.00 57.07 914 PRO B N 1
ATOM 528 C CA . PRO B 1 22 ? -11.863 -3.168 -25.897 1.00 56.99 914 PRO B CA 1
ATOM 529 C C . PRO B 1 22 ? -12.068 -1.777 -26.513 1.00 55.21 914 PRO B C 1
ATOM 530 O O . PRO B 1 22 ? -11.891 -0.771 -25.822 1.00 55.72 914 PRO B O 1
ATOM 534 N N . TYR B 1 23 ? -12.408 -1.703 -27.795 1.00 54.23 915 TYR B N 1
ATOM 535 C CA . TYR B 1 23 ? -12.605 -0.401 -28.461 1.00 53.30 915 TYR B CA 1
ATOM 536 C C . TYR B 1 23 ? -13.907 -0.378 -29.223 1.00 55.38 915 TYR B C 1
ATOM 537 O O . TYR B 1 23 ? -14.281 -1.380 -29.858 1.00 55.53 915 TYR B O 1
ATOM 546 N N . ARG B 1 24 ? -14.600 0.760 -29.127 1.00 57.38 916 ARG B N 1
ATOM 547 C CA . ARG B 1 24 ? -15.932 0.944 -29.723 1.00 60.01 916 ARG B CA 1
ATOM 548 C C . ARG B 1 24 ? -15.815 0.973 -31.255 1.00 57.77 916 ARG B C 1
ATOM 549 O O . ARG B 1 24 ? -16.520 0.231 -31.947 1.00 59.33 916 ARG B O 1
ATOM 552 N N . THR B 1 25 ? -14.901 1.815 -31.760 1.00 54.20 917 THR B N 1
ATOM 553 C CA . THR B 1 25 ? -14.774 2.137 -33.187 1.00 52.29 917 THR B CA 1
ATOM 554 C C . THR B 1 25 ? -13.346 1.870 -33.687 1.00 49.01 917 THR B C 1
ATOM 555 O O . THR B 1 25 ? -12.369 1.878 -32.882 1.00 48.95 917 THR B O 1
ATOM 559 N N . VAL B 1 26 ? -13.206 1.620 -34.988 1.00 46.00 918 VAL B N 1
ATOM 560 C CA . VAL B 1 26 ? -11.885 1.549 -35.597 1.00 43.33 918 VAL B CA 1
ATOM 561 C C . VAL B 1 26 ? -11.083 2.834 -35.266 1.00 43.82 918 VAL B C 1
ATOM 562 O O . VAL B 1 26 ? -9.922 2.778 -34.851 1.00 43.17 918 VAL B O 1
ATOM 566 N N . SER B 1 27 ? -11.739 3.977 -35.384 1.00 45.32 919 SER B N 1
ATOM 567 C CA . SER B 1 27 ? -11.130 5.281 -35.069 1.00 48.33 919 SER B CA 1
ATOM 568 C C . SER B 1 27 ? -10.647 5.464 -33.599 1.00 47.57 919 SER B C 1
ATOM 569 O O . SER B 1 27 ? -9.595 6.059 -33.324 1.00 49.35 919 SER B O 1
ATOM 572 N N . GLU B 1 28 ? -11.431 4.946 -32.669 1.00 49.20 920 GLU B N 1
ATOM 573 C CA . GLU B 1 28 ? -11.111 5.005 -31.244 1.00 50.67 920 GLU B CA 1
ATOM 574 C C . GLU B 1 28 ? -9.911 4.089 -30.911 1.00 46.99 920 GLU B C 1
ATOM 575 O O . GLU B 1 28 ? -8.987 4.498 -30.223 1.00 46.88 920 GLU B O 1
ATOM 581 N N . TRP B 1 29 ? -9.935 2.866 -31.425 1.00 44.11 921 TRP B N 1
ATOM 582 C CA . TRP B 1 29 ? -8.786 2.000 -31.410 1.00 41.16 921 TRP B CA 1
ATOM 583 C C . TRP B 1 29 ? -7.489 2.695 -31.904 1.00 39.51 921 TRP B C 1
ATOM 584 O O . TRP B 1 29 ? -6.469 2.741 -31.191 1.00 39.55 921 TRP B O 1
ATOM 595 N N . LEU B 1 30 ? -7.542 3.253 -33.112 1.00 37.94 922 LEU B N 1
ATOM 596 C CA . LEU B 1 30 ? -6.348 3.772 -33.762 1.00 35.72 922 LEU B CA 1
ATOM 597 C C . LEU B 1 30 ? -5.786 4.955 -33.038 1.00 36.40 922 LEU B C 1
ATOM 598 O O . LEU B 1 30 ? -4.544 5.087 -32.939 1.00 36.70 922 LEU B O 1
ATOM 603 N N . GLU B 1 31 ? -6.669 5.821 -32.531 1.00 37.78 923 GLU B N 1
ATOM 604 C CA . GLU B 1 31 ? -6.230 6.945 -31.684 1.00 39.07 923 GLU B CA 1
ATOM 605 C C . GLU B 1 31 ? -5.539 6.445 -30.411 1.00 39.96 923 GLU B C 1
ATOM 606 O O . GLU B 1 31 ? -4.542 7.031 -29.983 1.00 40.70 923 GLU B O 1
ATOM 609 N N . SER B 1 32 ? -6.053 5.367 -29.816 1.00 40.20 924 SER B N 1
ATOM 610 C CA . SER B 1 32 ? -5.442 4.780 -28.603 1.00 42.50 924 SER B CA 1
ATOM 611 C C . SER B 1 32 ? -4.009 4.287 -28.783 1.00 40.66 924 SER B C 1
ATOM 612 O O . SER B 1 32 ? -3.229 4.310 -27.846 1.00 41.84 924 SER B O 1
ATOM 615 N N . ILE B 1 33 ? -3.688 3.796 -29.978 1.00 38.18 925 ILE B N 1
ATOM 616 C CA . ILE B 1 33 ? -2.345 3.328 -30.246 1.00 38.32 925 ILE B CA 1
ATOM 617 C C . ILE B 1 33 ? -1.576 4.343 -31.096 1.00 37.82 925 ILE B C 1
ATOM 618 O O . ILE B 1 33 ? -0.531 4.031 -31.639 1.00 37.63 925 ILE B O 1
ATOM 623 N N . ARG B 1 34 ? -2.106 5.568 -31.166 1.00 40.53 926 ARG B N 1
ATOM 624 C CA . ARG B 1 34 ? -1.493 6.701 -31.864 1.00 41.30 926 ARG B CA 1
ATOM 625 C C . ARG B 1 34 ? -1.315 6.404 -33.349 1.00 39.60 926 ARG B C 1
ATOM 626 O O . ARG B 1 34 ? -0.340 6.778 -33.951 1.00 41.27 926 ARG B O 1
ATOM 634 N N . MET B 1 35 ? -2.279 5.750 -33.959 1.00 37.41 927 MET B N 1
ATOM 635 C CA . MET B 1 35 ? -2.135 5.438 -35.351 1.00 35.61 927 MET B CA 1
ATOM 636 C C . MET B 1 35 ? -3.332 5.970 -36.123 1.00 35.89 927 MET B C 1
ATOM 637 O O . MET B 1 35 ? -3.661 5.453 -37.185 1.00 35.49 927 MET B O 1
ATOM 642 N N . LYS B 1 36 ? -3.984 6.988 -35.576 1.00 38.03 928 LYS B N 1
ATOM 643 C CA . LYS B 1 36 ? -5.107 7.665 -36.235 1.00 40.35 928 LYS B CA 1
ATOM 644 C C . LYS B 1 36 ? -4.807 8.163 -37.666 1.00 40.30 928 LYS B C 1
ATOM 645 O O . LYS B 1 36 ? -5.712 8.219 -38.493 1.00 41.57 928 LYS B O 1
ATOM 651 N N . ARG B 1 37 ? -3.558 8.512 -37.953 1.00 40.23 929 ARG B N 1
ATOM 652 C CA . ARG B 1 37 ? -3.158 8.894 -39.317 1.00 40.99 929 ARG B CA 1
ATOM 653 C C . ARG B 1 37 ? -3.598 7.883 -40.406 1.00 39.49 929 ARG B C 1
ATOM 654 O O . ARG B 1 37 ? -3.701 8.264 -41.583 1.00 41.37 929 ARG B O 1
ATOM 662 N N . TYR B 1 38 ? -3.892 6.629 -40.013 1.00 36.75 930 TYR B N 1
ATOM 663 C CA . TYR B 1 38 ? -4.265 5.559 -40.954 1.00 34.75 930 TYR B CA 1
ATOM 664 C C . TYR B 1 38 ? -5.762 5.307 -41.069 1.00 37.03 930 TYR B C 1
ATOM 665 O O . TYR B 1 38 ? -6.185 4.321 -41.715 1.00 37.17 930 TYR B O 1
ATOM 674 N N . ILE B 1 39 ? -6.579 6.177 -40.480 1.00 40.54 931 ILE B N 1
ATOM 675 C CA . ILE B 1 39 ? -8.047 5.948 -40.549 1.00 41.39 931 ILE B CA 1
ATOM 676 C C . ILE B 1 39 ? -8.547 5.708 -41.993 1.00 40.56 931 ILE B C 1
ATOM 677 O O . ILE B 1 39 ? -9.232 4.706 -42.252 1.00 40.24 931 ILE B O 1
ATOM 682 N N . LEU B 1 40 ? -8.195 6.612 -42.911 1.00 40.51 932 LEU B N 1
ATOM 683 C CA . LEU B 1 40 ? -8.590 6.475 -44.334 1.00 41.08 932 LEU B CA 1
ATOM 684 C C . LEU B 1 40 ? -8.149 5.142 -44.980 1.00 39.21 932 LEU B C 1
ATOM 685 O O . LEU B 1 40 ? -8.935 4.506 -45.697 1.00 40.21 932 LEU B O 1
ATOM 690 N N . HIS B 1 41 ? -6.903 4.750 -44.728 1.00 37.60 933 HIS B N 1
ATOM 691 C CA . HIS B 1 41 ? -6.366 3.479 -45.203 1.00 36.64 933 HIS B CA 1
ATOM 692 C C . HIS B 1 41 ? -7.298 2.330 -44.790 1.00 35.53 933 HIS B C 1
ATOM 693 O O . HIS B 1 41 ? -7.574 1.474 -45.594 1.00 35.28 933 HIS B O 1
ATOM 700 N N . PHE B 1 42 ? -7.771 2.325 -43.545 1.00 35.30 934 PHE B N 1
ATOM 701 C CA . PHE B 1 42 ? -8.743 1.298 -43.083 1.00 36.87 934 PHE B CA 1
ATOM 702 C C . PHE B 1 42 ? -10.107 1.407 -43.771 1.00 39.25 934 PHE B C 1
ATOM 703 O O . PHE B 1 42 ? -10.681 0.392 -44.214 1.00 40.68 934 PHE B O 1
ATOM 711 N N . HIS B 1 43 ? -10.617 2.633 -43.860 1.00 40.76 935 HIS B N 1
ATOM 712 C CA . HIS B 1 43 ? -11.824 2.912 -44.638 1.00 44.38 935 HIS B CA 1
ATOM 713 C C . HIS B 1 43 ? -11.689 2.352 -46.069 1.00 44.33 935 HIS B C 1
ATOM 714 O O . HIS B 1 43 ? -12.585 1.664 -46.563 1.00 45.32 935 HIS B O 1
ATOM 721 N N . SER B 1 44 ? -10.534 2.599 -46.699 1.00 42.47 936 SER B N 1
ATOM 722 C CA . SER B 1 44 ? -10.308 2.195 -48.098 1.00 43.41 936 SER B CA 1
ATOM 723 C C . SER B 1 44 ? -10.272 0.692 -48.321 1.00 43.54 936 SER B C 1
ATOM 724 O O . SER B 1 44 ? -10.735 0.170 -49.371 1.00 45.38 936 SER B O 1
ATOM 727 N N . ALA B 1 45 ? -9.714 0.006 -47.330 1.00 46.87 937 ALA B N 1
ATOM 728 C CA . ALA B 1 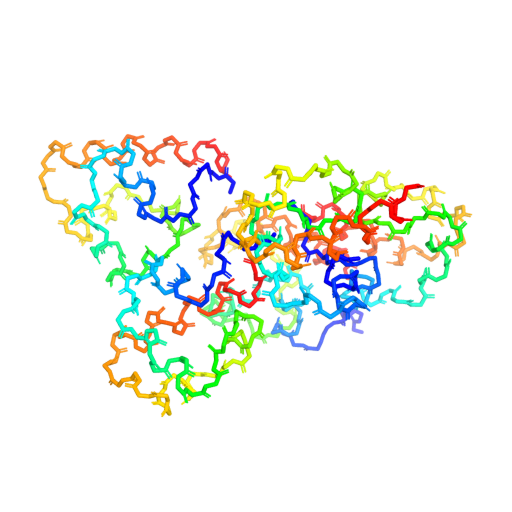45 ? -9.669 -1.428 -47.330 1.00 45.01 937 ALA B CA 1
ATOM 729 C C . ALA B 1 45 ? -11.034 -2.058 -46.942 1.00 46.43 937 ALA B C 1
ATOM 730 O O . ALA B 1 45 ? -11.150 -3.284 -46.936 1.00 46.04 937 ALA B O 1
ATOM 732 N N . GLY B 1 46 ? -12.050 -1.233 -46.638 1.00 49.79 938 GLY B N 1
ATOM 733 C CA . GLY B 1 46 ? -13.378 -1.711 -46.177 1.00 53.06 938 GLY B CA 1
ATOM 734 C C . GLY B 1 46 ? -13.319 -2.329 -44.780 1.00 53.12 938 GLY B C 1
ATOM 735 O O . GLY B 1 46 ? -14.100 -3.208 -44.421 1.00 54.28 938 GLY B O 1
ATOM 736 N N . LEU B 1 47 ? -12.345 -1.877 -43.997 1.00 52.16 939 LEU B N 1
ATOM 737 C CA . LEU B 1 47 ? -12.154 -2.338 -42.637 1.00 51.72 939 LEU B CA 1
ATOM 738 C C . LEU B 1 47 ? -12.813 -1.294 -41.759 1.00 54.00 939 LEU B C 1
ATOM 739 O O . LEU B 1 47 ? -12.167 -0.427 -41.195 1.00 53.54 939 LEU B O 1
ATOM 744 N N . ASP B 1 48 ? -14.133 -1.368 -41.690 1.00 58.08 940 ASP B N 1
ATOM 745 C CA . ASP B 1 48 ? -14.911 -0.367 -40.975 1.00 61.87 940 ASP B CA 1
ATOM 746 C C . ASP B 1 48 ? -15.332 -0.742 -39.563 1.00 61.97 940 ASP B C 1
ATOM 747 O O . ASP B 1 48 ? -15.526 0.140 -38.731 1.00 63.33 940 ASP B O 1
ATOM 752 N N . THR B 1 49 ? -15.459 -2.034 -39.281 1.00 61.30 941 THR B N 1
ATOM 753 C CA . THR B 1 49 ? -15.781 -2.438 -37.918 1.00 62.17 941 THR B CA 1
ATOM 754 C C . THR B 1 49 ? -14.619 -3.169 -37.284 1.00 59.49 941 THR B C 1
ATOM 755 O O . THR B 1 49 ? -13.753 -3.722 -37.989 1.00 58.15 941 THR B O 1
ATOM 759 N N . MET B 1 50 ? -14.603 -3.173 -35.952 1.00 59.44 942 MET B N 1
ATOM 760 C CA . MET B 1 50 ? -13.529 -3.823 -35.203 1.00 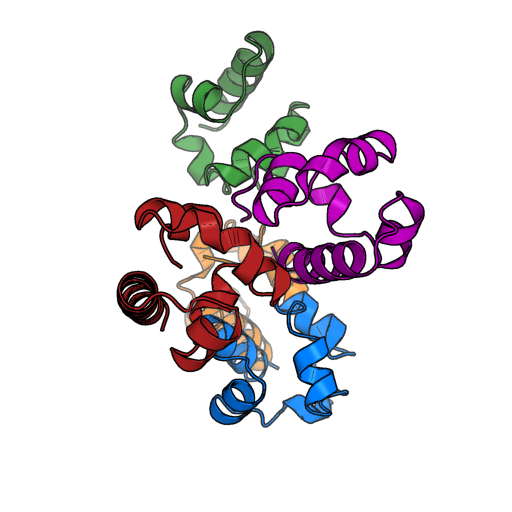58.03 942 MET B CA 1
ATOM 761 C C . MET B 1 50 ? -13.386 -5.311 -35.523 1.00 59.31 942 MET B C 1
ATOM 762 O O . MET B 1 50 ? -12.272 -5.806 -35.591 1.00 60.13 942 MET B O 1
ATOM 767 N N . GLU B 1 51 ? -14.489 -6.013 -35.768 1.00 67.38 943 GLU B N 1
ATOM 768 C CA . GLU B 1 51 ? -14.448 -7.450 -36.133 1.00 66.01 943 GLU B CA 1
ATOM 769 C C . GLU B 1 51 ? -13.578 -7.722 -37.370 1.00 65.42 943 GLU B C 1
ATOM 770 O O . GLU B 1 51 ? -13.006 -8.810 -37.498 1.00 64.82 943 GLU B O 1
ATOM 776 N N . CYS B 1 52 ? -13.495 -6.731 -38.270 1.00 66.73 944 CYS B N 1
ATOM 777 C CA . CYS B 1 52 ? -12.774 -6.856 -39.550 1.00 66.99 944 CYS B CA 1
ATOM 778 C C . CYS B 1 52 ? -11.246 -6.928 -39.406 1.00 63.50 944 CYS B C 1
ATOM 779 O O . CYS B 1 52 ? -10.584 -7.553 -40.237 1.00 64.00 944 CYS B O 1
ATOM 782 N N . VAL B 1 53 ? -10.703 -6.288 -38.367 1.00 60.48 945 VAL B N 1
ATOM 783 C CA . VAL B 1 53 ? -9.253 -6.133 -38.203 1.00 58.18 945 VAL B CA 1
ATOM 784 C C . VAL B 1 53 ? -8.611 -7.325 -37.505 1.00 56.95 945 VAL B C 1
ATOM 785 O O . VAL B 1 53 ? -7.384 -7.447 -37.466 1.00 56.51 945 VAL B O 1
ATOM 789 N N . LEU B 1 54 ? -9.437 -8.205 -36.953 1.00 56.99 946 LEU B N 1
ATOM 790 C CA . LEU B 1 54 ? -8.937 -9.264 -36.089 1.00 56.51 946 LEU B CA 1
ATOM 791 C C . LEU B 1 54 ? -7.918 -10.130 -36.781 1.00 56.89 946 LEU B C 1
ATOM 792 O O . LEU B 1 54 ? -7.016 -10.661 -36.166 1.00 58.07 946 LEU B O 1
ATOM 797 N N . GLU B 1 55 ? -8.041 -10.213 -38.088 1.00 57.24 947 GLU B N 1
ATOM 798 C CA . GLU B 1 55 ? -7.334 -11.200 -38.848 1.00 58.72 947 GLU B CA 1
ATOM 799 C C . GLU B 1 55 ? -6.140 -10.647 -39.613 1.00 57.37 947 GLU B C 1
ATOM 800 O O . GLU B 1 55 ? -5.518 -11.375 -40.392 1.00 59.86 947 GLU B O 1
ATOM 806 N N . LEU B 1 56 ? -5.825 -9.367 -39.401 1.00 53.85 948 LEU B N 1
ATOM 807 C CA . LEU B 1 56 ? -4.850 -8.649 -40.214 1.00 51.82 948 LEU B CA 1
ATOM 808 C C . LEU B 1 56 ? -3.432 -9.172 -40.081 1.00 51.77 948 LEU B C 1
ATOM 809 O O . LEU B 1 56 ? -2.994 -9.527 -39.003 1.00 51.92 948 LEU B O 1
ATOM 814 N N . THR B 1 57 ? -2.706 -9.187 -41.185 1.00 49.70 949 THR B N 1
ATOM 815 C CA . THR B 1 57 ? -1.334 -9.668 -41.201 1.00 49.80 949 THR B CA 1
ATOM 816 C C . THR B 1 57 ? -0.464 -8.539 -41.671 1.00 47.59 949 THR B C 1
ATOM 817 O O . THR B 1 57 ? -0.972 -7.578 -42.240 1.00 46.71 949 THR B O 1
ATOM 821 N N . ALA B 1 58 ? 0.840 -8.666 -41.464 1.00 48.23 950 ALA B N 1
ATOM 822 C CA . ALA B 1 58 ? 1.803 -7.714 -42.001 1.00 47.72 950 ALA B CA 1
ATOM 823 C C . ALA B 1 58 ? 1.604 -7.453 -43.504 1.00 47.70 950 ALA B C 1
ATOM 824 O O . ALA B 1 58 ? 1.679 -6.306 -43.934 1.00 45.89 950 ALA B O 1
ATOM 826 N N . GLU B 1 59 ? 1.339 -8.505 -44.285 1.00 50.43 951 GLU B N 1
ATOM 827 C CA . GLU B 1 59 ? 1.099 -8.376 -45.737 1.00 52.05 951 GLU B CA 1
ATOM 828 C C . GLU B 1 59 ? -0.187 -7.584 -46.063 1.00 49.48 951 GLU B C 1
ATOM 829 O O . GLU B 1 59 ? -0.222 -6.808 -47.021 1.00 49.63 951 GLU B O 1
ATOM 835 N N . ASP B 1 60 ? -1.243 -7.776 -45.284 1.00 48.19 952 ASP B N 1
ATOM 836 C CA . ASP B 1 60 ? -2.432 -6.961 -45.455 1.00 47.96 952 ASP B CA 1
ATOM 837 C C . ASP B 1 60 ? -2.056 -5.480 -45.300 1.00 45.48 952 ASP B C 1
ATOM 838 O O . ASP B 1 60 ? -2.390 -4.643 -46.143 1.00 45.79 952 ASP B O 1
ATOM 843 N N . LEU B 1 61 ? -1.336 -5.177 -44.228 1.00 43.26 953 LEU B N 1
ATOM 844 C CA . LEU B 1 61 ? -0.951 -3.812 -43.926 1.00 42.56 953 LEU B CA 1
ATOM 845 C C . LEU B 1 61 ? -0.097 -3.196 -45.058 1.00 42.57 953 LEU B C 1
ATOM 846 O O . LEU B 1 61 ? -0.312 -2.047 -45.432 1.00 43.06 953 LEU B O 1
ATOM 851 N N . THR B 1 62 ? 0.852 -3.965 -45.597 1.00 43.17 954 THR B N 1
ATOM 852 C CA . THR B 1 62 ? 1.635 -3.540 -46.736 1.00 44.25 954 THR B CA 1
ATOM 853 C C . THR B 1 62 ? 0.662 -3.142 -47.856 1.00 45.40 954 THR B C 1
ATOM 854 O O . THR B 1 62 ? 0.809 -2.072 -48.449 1.00 45.47 954 THR B O 1
ATOM 858 N N . GLN B 1 63 ? -0.349 -3.983 -48.101 1.00 39.19 955 GLN B N 1
ATOM 859 C CA . GLN B 1 63 ? -1.306 -3.787 -49.204 1.00 40.30 955 GLN B CA 1
ATOM 860 C C . GLN B 1 63 ? -2.149 -2.568 -49.001 1.00 39.06 955 GLN B C 1
ATOM 861 O O . GLN B 1 63 ? -2.657 -1.967 -49.977 1.00 39.88 955 GLN B O 1
ATOM 867 N N . MET B 1 64 ? -2.284 -2.190 -47.731 1.00 37.85 956 MET B N 1
ATOM 868 C CA . MET B 1 64 ? -2.970 -0.958 -47.353 1.00 36.43 956 MET B CA 1
ATOM 869 C C . MET B 1 64 ? -2.070 0.266 -47.403 1.00 35.62 956 MET B C 1
ATOM 870 O O . MET B 1 64 ? -2.526 1.344 -47.072 1.00 36.25 956 MET B O 1
ATOM 875 N N . GLY B 1 65 ? -0.796 0.115 -47.766 1.00 36.05 957 GLY B N 1
ATOM 876 C CA . GLY B 1 65 ? 0.163 1.253 -47.781 1.00 36.05 957 GLY B CA 1
ATOM 877 C C . GLY B 1 65 ? 0.668 1.616 -46.389 1.00 35.99 957 GLY B C 1
ATOM 878 O O . GLY B 1 65 ? 1.180 2.728 -46.164 1.00 36.47 957 GLY B O 1
ATOM 879 N N . ILE B 1 66 ? 0.536 0.670 -45.459 1.00 34.77 958 ILE B N 1
ATOM 880 C CA . ILE B 1 66 ? 1.076 0.780 -44.104 1.00 34.29 958 ILE B CA 1
ATOM 881 C C . ILE B 1 66 ? 2.315 -0.100 -44.083 1.00 35.54 958 ILE B C 1
ATOM 882 O O . ILE B 1 66 ? 2.232 -1.313 -43.829 1.00 35.50 958 ILE B O 1
ATOM 887 N N . THR B 1 67 ? 3.454 0.503 -44.408 1.00 37.07 959 THR B N 1
ATOM 888 C CA . THR B 1 67 ? 4.685 -0.249 -44.660 1.00 38.98 959 THR B CA 1
ATOM 889 C C . THR B 1 67 ? 5.766 0.071 -43.671 1.00 40.28 959 THR B C 1
ATOM 890 O O . THR B 1 67 ? 6.766 -0.667 -43.607 1.00 43.76 959 THR B O 1
ATOM 894 N N . LEU B 1 68 ? 5.637 1.188 -42.955 1.00 39.51 960 LEU B N 1
ATOM 895 C CA . LEU B 1 68 ? 6.560 1.454 -41.846 1.00 40.76 960 LEU B CA 1
ATOM 896 C C . LEU B 1 68 ? 6.544 0.308 -40.777 1.00 39.62 960 LEU B C 1
ATOM 897 O O . LEU B 1 68 ? 5.527 0.067 -40.120 1.00 38.53 960 LEU B O 1
ATOM 902 N N . PRO B 1 69 ? 7.680 -0.391 -40.617 1.00 40.65 961 PRO B N 1
ATOM 903 C CA . PRO B 1 69 ? 7.845 -1.512 -39.652 1.00 40.62 961 PRO B CA 1
ATOM 904 C C . PRO B 1 69 ? 7.338 -1.220 -38.204 1.00 38.74 961 PRO B C 1
ATOM 905 O O . PRO B 1 69 ? 6.637 -2.053 -37.634 1.00 38.90 961 PRO B O 1
ATOM 909 N N . GLY B 1 70 ? 7.692 -0.053 -37.650 1.00 37.80 962 GLY B N 1
ATOM 910 C CA . GLY B 1 70 ? 7.235 0.410 -36.345 1.00 35.23 962 GLY B CA 1
ATOM 911 C C . GLY B 1 70 ? 5.719 0.520 -36.297 1.00 33.58 962 GLY B C 1
ATOM 912 O O . GLY B 1 70 ? 5.095 0.129 -35.314 1.00 32.61 962 GLY B O 1
ATOM 913 N N . HIS B 1 71 ? 5.117 1.019 -37.374 1.00 31.89 963 HIS B N 1
ATOM 914 C CA . HIS B 1 71 ? 3.665 1.119 -37.461 1.00 31.00 963 HIS B CA 1
ATOM 915 C C . HIS B 1 71 ? 2.999 -0.235 -37.615 1.00 29.95 963 HIS B C 1
ATOM 916 O O . HIS B 1 71 ? 2.018 -0.506 -36.921 1.00 30.38 963 HIS B O 1
ATOM 923 N N . GLN B 1 72 ? 3.538 -1.105 -38.465 1.00 31.37 964 GLN B N 1
ATOM 924 C CA . GLN B 1 72 ? 3.026 -2.497 -38.554 1.00 32.35 964 GLN B CA 1
ATOM 925 C C . GLN B 1 72 ? 3.041 -3.176 -37.154 1.00 32.39 964 GLN B C 1
ATOM 926 O O . GLN B 1 72 ? 2.010 -3.686 -36.652 1.00 32.29 964 GLN B O 1
ATOM 932 N N . LYS B 1 73 ? 4.198 -3.103 -36.510 1.00 32.65 965 LYS B N 1
ATOM 933 C CA . LYS B 1 73 ? 4.370 -3.629 -35.183 1.00 33.90 965 LYS B CA 1
ATOM 934 C C . LYS B 1 73 ? 3.359 -3.048 -34.147 1.00 31.27 965 LYS B C 1
ATOM 935 O O . LYS B 1 73 ? 2.754 -3.800 -33.374 1.00 30.86 965 LYS B O 1
ATOM 941 N N . ARG B 1 74 ? 3.174 -1.724 -34.158 1.00 29.47 966 ARG B N 1
ATOM 942 C CA . ARG B 1 74 ? 2.296 -1.064 -33.212 1.00 28.49 966 ARG B CA 1
ATOM 943 C C . ARG B 1 74 ? 0.867 -1.634 -33.372 1.00 29.03 966 ARG B C 1
ATOM 944 O O . ARG B 1 74 ? 0.235 -2.052 -32.395 1.00 30.22 966 ARG B O 1
ATOM 952 N N . ILE B 1 75 ? 0.409 -1.724 -34.618 1.00 29.28 967 ILE B N 1
ATOM 953 C CA . ILE B 1 75 ? -0.940 -2.199 -34.952 1.00 30.04 967 ILE B CA 1
ATOM 954 C C . ILE B 1 75 ? -1.131 -3.686 -34.691 1.00 31.21 967 ILE B C 1
ATOM 955 O O . ILE B 1 75 ? -2.133 -4.071 -34.117 1.00 33.23 967 ILE B O 1
ATOM 960 N N . LEU B 1 76 ? -0.218 -4.534 -35.150 1.00 30.82 968 LEU B N 1
ATOM 961 C CA . LEU B 1 76 ? -0.369 -5.987 -34.911 1.00 32.43 968 LEU B CA 1
ATOM 962 C C . LEU B 1 76 ? -0.218 -6.399 -33.441 1.00 32.95 968 LEU B C 1
ATOM 963 O O . LEU B 1 76 ? -0.935 -7.286 -32.965 1.00 36.11 968 LEU B O 1
ATOM 968 N N . CYS B 1 77 ? 0.686 -5.765 -32.706 1.00 36.06 969 CYS B N 1
ATOM 969 C CA . CYS B 1 77 ? 0.758 -6.072 -31.274 1.00 34.90 969 CYS B CA 1
ATOM 970 C C . CYS B 1 77 ? -0.517 -5.667 -30.554 1.00 33.61 969 CYS B C 1
ATOM 971 O O . CYS B 1 77 ? -0.930 -6.317 -29.604 1.00 34.22 969 CYS B O 1
ATOM 974 N N . SER B 1 78 ? -1.121 -4.567 -30.972 1.00 32.93 970 SER B N 1
ATOM 975 C CA . SER B 1 78 ? -2.353 -4.128 -30.356 1.00 33.59 970 SER B CA 1
ATOM 976 C C . SER B 1 78 ? -3.433 -5.178 -30.575 1.00 35.12 970 SER B C 1
ATOM 977 O O . SER B 1 78 ? -4.198 -5.477 -29.671 1.00 36.42 970 SER B O 1
ATOM 980 N N . ILE B 1 79 ? -3.480 -5.749 -31.777 1.00 36.39 971 ILE B N 1
ATOM 981 C CA . ILE B 1 79 ? -4.481 -6.765 -32.084 1.00 38.11 971 ILE B CA 1
ATOM 982 C C . ILE B 1 79 ? -4.217 -8.001 -31.257 1.00 40.00 971 ILE B C 1
ATOM 983 O O . ILE B 1 79 ? -5.135 -8.457 -30.605 1.00 41.03 971 ILE B O 1
ATOM 988 N N . GLN B 1 80 ? -2.976 -8.513 -31.241 1.00 41.38 972 GLN B N 1
ATOM 989 C CA . GLN B 1 80 ? -2.639 -9.677 -30.393 1.00 44.11 972 GLN B CA 1
ATOM 990 C C . GLN B 1 80 ? -3.031 -9.429 -28.952 1.00 43.15 972 GLN B C 1
ATOM 991 O O . GLN B 1 80 ? -3.253 -10.361 -28.212 1.00 45.08 972 GLN B O 1
ATOM 997 N N . GLY B 1 81 ? -3.096 -8.162 -28.554 1.00 41.42 973 GLY B N 1
ATOM 998 C CA . GLY B 1 81 ? -3.345 -7.838 -27.172 1.00 41.89 973 GLY B CA 1
ATOM 999 C C . GLY B 1 81 ? -4.809 -7.745 -26.793 1.00 43.61 973 GLY B C 1
ATOM 1000 O O . GLY B 1 81 ? -5.101 -7.580 -25.595 1.00 44.96 973 GLY B O 1
ATOM 1001 N N . PHE B 1 82 ? -5.729 -7.833 -27.776 1.00 43.74 974 PHE B N 1
ATOM 1002 C CA . PHE B 1 82 ? -7.169 -7.633 -27.493 1.00 47.21 974 PHE B CA 1
ATOM 1003 C C . PHE B 1 82 ? -7.685 -8.663 -26.518 1.00 50.10 974 PHE B C 1
ATOM 1004 O O . PHE B 1 82 ? -7.453 -9.871 -26.726 1.00 51.05 974 PHE B O 1
ATOM 1013 N N . THR C 2 23 ? -20.788 2.383 -34.398 1.00 81.70 907 THR C N 1
ATOM 1014 C CA . THR C 2 23 ? -21.477 2.238 -33.064 1.00 79.57 907 THR C CA 1
ATOM 1015 C C . THR C 2 23 ? -23.012 2.385 -33.068 1.00 75.02 907 THR C C 1
ATOM 1016 O O . THR C 2 23 ? -23.596 3.176 -33.827 1.00 73.08 907 THR C O 1
ATOM 1020 N N . VAL C 2 24 ? -23.636 1.625 -32.168 1.00 75.71 908 VAL C N 1
ATOM 1021 C CA . VAL C 2 24 ? -25.071 1.635 -31.932 1.00 72.51 908 VAL C CA 1
ATOM 1022 C C . VAL C 2 24 ? -25.476 2.963 -31.304 1.00 70.58 908 VAL C C 1
ATOM 1023 O O . VAL C 2 24 ? -26.565 3.498 -31.601 1.00 68.72 908 VAL C O 1
ATOM 1027 N N . SER C 2 25 ? -24.594 3.482 -30.442 1.00 72.71 909 SER C N 1
ATOM 1028 C CA . SER C 2 25 ? -24.780 4.789 -29.815 1.00 74.47 909 SER C CA 1
ATOM 1029 C C . SER C 2 25 ? -25.023 5.864 -30.873 1.00 71.56 909 SER C C 1
ATOM 1030 O O . SER C 2 25 ? -25.925 6.680 -30.723 1.00 74.25 909 SER C O 1
ATOM 1033 N N . GLU C 2 26 ? -24.228 5.840 -31.942 1.00 68.94 910 GLU C N 1
ATOM 1034 C CA . GLU C 2 26 ? -24.360 6.776 -33.055 1.00 69.13 910 GLU C CA 1
ATOM 1035 C C . GLU C 2 26 ? -25.741 6.652 -33.721 1.00 69.06 910 GLU C C 1
ATOM 1036 O O . GLU C 2 26 ? -26.400 7.656 -34.002 1.00 73.46 910 GLU C O 1
ATOM 1038 N N . TRP C 2 27 ? -26.171 5.411 -33.950 1.00 66.17 911 TRP C N 1
ATOM 1039 C CA . TRP C 2 27 ? -27.466 5.110 -34.566 1.00 67.72 911 TRP C CA 1
ATOM 1040 C C . TRP C 2 27 ? -28.661 5.674 -33.753 1.00 68.52 911 TRP C C 1
ATOM 1041 O O . TRP C 2 27 ? -29.451 6.467 -34.266 1.00 74.15 911 TRP C O 1
ATOM 1052 N N . LEU C 2 28 ? -28.760 5.270 -32.489 1.00 65.65 912 LEU C N 1
ATOM 1053 C CA . LEU C 2 28 ? -29.804 5.724 -31.571 1.00 68.88 912 LEU C CA 1
ATOM 1054 C C . LEU C 2 28 ? -29.838 7.226 -31.363 1.00 75.15 912 LEU C C 1
ATOM 1055 O O . LEU C 2 28 ? -30.915 7.811 -31.196 1.00 81.46 912 LEU C O 1
ATOM 1060 N N . GLU C 2 29 ? -28.659 7.841 -31.356 1.00 67.76 913 GLU C N 1
ATOM 1061 C CA . GLU C 2 29 ? -28.533 9.285 -31.142 1.00 69.59 913 GLU C CA 1
ATOM 1062 C C . GLU C 2 29 ? -29.157 10.054 -32.283 1.00 69.67 913 GLU C C 1
ATOM 1063 O O . GLU C 2 29 ? -29.687 11.141 -32.072 1.00 69.53 913 GLU C O 1
ATOM 1069 N N . SER C 2 30 ? -29.106 9.475 -33.483 1.00 70.81 914 SER C N 1
ATOM 1070 C CA . SER C 2 30 ? -29.600 10.165 -34.682 1.00 74.08 914 SER C CA 1
ATOM 1071 C C . SER C 2 30 ? -31.119 10.145 -34.718 1.00 70.46 914 SER C C 1
ATOM 1072 O O . SER C 2 30 ? -31.739 10.996 -35.353 1.00 73.86 914 SER C O 1
ATOM 1075 N N . ILE C 2 31 ? -31.712 9.172 -34.036 1.00 65.21 915 ILE C N 1
ATOM 1076 C CA . ILE C 2 31 ? -33.165 9.077 -33.967 1.00 63.18 915 ILE C CA 1
ATOM 1077 C C . ILE C 2 31 ? -33.706 9.585 -32.621 1.00 61.30 915 ILE C C 1
ATOM 1078 O O . ILE C 2 31 ? -34.898 9.460 -32.328 1.00 61.67 915 ILE C O 1
ATOM 1083 N N . LYS C 2 32 ? -32.820 10.182 -31.825 1.00 61.07 916 LYS C N 1
ATOM 1084 C CA . LYS C 2 32 ? -33.153 10.688 -30.475 1.00 60.19 916 LYS C CA 1
ATOM 1085 C C . LYS C 2 32 ? -33.675 9.612 -29.491 1.00 58.19 916 LYS C C 1
ATOM 1086 O O . LYS C 2 32 ? -34.640 9.832 -28.762 1.00 58.96 916 LYS C O 1
ATOM 1092 N N . MET C 2 33 ? -33.024 8.452 -29.490 1.00 57.07 917 MET C N 1
ATOM 1093 C CA . MET C 2 33 ? -33.402 7.329 -28.634 1.00 56.80 917 MET C CA 1
ATOM 1094 C C . MET C 2 33 ? -32.185 6.844 -27.839 1.00 57.88 917 MET C C 1
ATOM 1095 O O . MET C 2 33 ? -32.129 5.671 -27.454 1.00 59.38 917 MET C O 1
ATOM 1100 N N . GLN C 2 34 ? -31.231 7.749 -27.592 1.00 81.59 918 GLN C N 1
ATOM 1101 C CA . GLN C 2 34 ? -29.957 7.415 -26.923 1.00 79.81 918 GLN C CA 1
ATOM 1102 C C . GLN C 2 34 ? -30.082 7.180 -25.411 1.00 78.45 918 GLN C C 1
ATOM 1103 O O . GLN C 2 34 ? -29.105 6.804 -24.757 1.00 77.64 918 GLN C O 1
ATOM 1109 N N . GLN C 2 35 ? -31.282 7.413 -24.873 1.00 78.36 919 GLN C N 1
ATOM 1110 C CA . GLN C 2 35 ? -31.637 6.966 -23.520 1.00 77.88 919 GLN C CA 1
ATOM 1111 C C . GLN C 2 35 ? -31.670 5.421 -23.402 1.00 76.99 919 GLN C C 1
ATOM 1112 O O . GLN C 2 35 ? -31.540 4.886 -22.305 1.00 77.35 919 GLN C O 1
ATOM 1118 N N . TYR C 2 36 ? -31.839 4.720 -24.526 1.00 76.03 920 TYR C N 1
ATOM 1119 C CA . TYR C 2 36 ? -31.787 3.264 -24.536 1.00 75.49 920 TYR C CA 1
ATOM 1120 C C . TYR C 2 36 ? -30.401 2.695 -24.887 1.00 75.48 920 TYR C C 1
ATOM 1121 O O . TYR C 2 36 ? -30.250 1.484 -25.021 1.00 75.13 920 TYR C O 1
ATOM 1130 N N . THR C 2 37 ? -29.400 3.565 -25.028 1.00 76.50 921 THR C N 1
ATOM 1131 C CA . THR C 2 37 ? -28.048 3.150 -25.453 1.00 78.21 921 THR C CA 1
ATOM 1132 C C . THR C 2 37 ? -27.481 2.086 -24.542 1.00 79.29 921 THR C C 1
ATOM 1133 O O . THR C 2 37 ? -27.095 1.012 -25.002 1.00 80.40 921 THR C O 1
ATOM 1137 N N . GLU C 2 38 ? -27.449 2.397 -23.249 1.00 79.91 922 GLU C N 1
ATOM 1138 C CA . GLU C 2 38 ? -26.888 1.500 -22.252 1.00 82.21 922 GLU C CA 1
ATOM 1139 C C . GLU C 2 38 ? -27.697 0.217 -22.126 1.00 82.42 922 GLU C C 1
ATOM 1140 O O . GLU C 2 38 ? -27.145 -0.821 -21.763 1.00 83.77 922 GLU C O 1
ATOM 1146 N N . HIS C 2 39 ? -28.992 0.292 -22.444 1.00 65.55 923 HIS C N 1
ATOM 1147 C CA . HIS C 2 39 ? -29.850 -0.891 -22.500 1.00 63.90 923 HIS C CA 1
ATOM 1148 C C . HIS C 2 39 ? -29.446 -1.780 -23.651 1.00 63.22 923 HIS C C 1
ATOM 1149 O O . HIS C 2 39 ? -29.363 -2.996 -23.488 1.00 63.36 923 HIS C O 1
ATOM 1156 N N . PHE C 2 40 ? -29.180 -1.166 -24.802 1.00 65.03 924 PHE C N 1
ATOM 1157 C CA . PHE C 2 40 ? -28.688 -1.882 -25.981 1.00 66.33 924 PHE C CA 1
ATOM 1158 C C . PHE C 2 40 ? -27.336 -2.542 -25.719 1.00 68.09 924 PHE C C 1
ATOM 1159 O O . PHE C 2 40 ? -27.136 -3.720 -26.036 1.00 67.97 924 PHE C O 1
ATOM 1167 N N . MET C 2 41 ? -26.434 -1.785 -25.101 1.00 70.66 925 MET C N 1
ATOM 1168 C CA . MET C 2 41 ? -25.100 -2.290 -24.783 1.00 73.98 925 MET C CA 1
ATOM 1169 C C . MET C 2 41 ? -25.074 -3.361 -23.708 1.00 72.14 925 MET C C 1
ATOM 1170 O O . MET C 2 41 ? -24.186 -4.205 -23.721 1.00 74.61 925 MET C O 1
ATOM 1175 N N . ALA C 2 42 ? -26.063 -3.360 -22.817 1.00 69.66 926 ALA C N 1
ATOM 1176 C CA . ALA C 2 42 ? -26.159 -4.403 -21.779 1.00 69.49 926 ALA C CA 1
ATOM 1177 C C . ALA C 2 42 ? -26.519 -5.762 -22.362 1.00 69.25 926 ALA C C 1
ATOM 1178 O O . ALA C 2 42 ? -25.912 -6.762 -22.015 1.00 70.92 926 ALA C O 1
ATOM 1180 N N . ALA C 2 43 ? -27.498 -5.791 -23.262 1.00 68.72 927 ALA C N 1
ATOM 1181 C CA . ALA C 2 43 ? -27.941 -7.048 -23.878 1.00 70.37 927 ALA C CA 1
ATOM 1182 C C . ALA C 2 43 ? -26.983 -7.618 -24.943 1.00 73.16 927 ALA C C 1
ATOM 1183 O O . ALA C 2 43 ? -27.303 -8.627 -25.577 1.00 76.12 927 ALA C O 1
ATOM 1185 N N . GLY C 2 44 ? -25.820 -6.985 -25.129 1.00 74.09 928 GLY C N 1
ATOM 1186 C CA . GLY C 2 44 ? -24.826 -7.457 -26.093 1.00 78.38 928 GLY C CA 1
ATOM 1187 C C . GLY C 2 44 ? -24.962 -6.866 -27.489 1.00 80.53 928 GLY C C 1
ATOM 1188 O O . GLY C 2 44 ? -24.115 -7.110 -28.352 1.00 85.70 928 GLY C O 1
ATOM 1189 N N . TYR C 2 45 ? -26.023 -6.089 -27.725 1.00 102.06 929 TYR C N 1
ATOM 1190 C CA . TYR C 2 45 ? -26.199 -5.413 -29.012 1.00 95.66 929 TYR C CA 1
ATOM 1191 C C . TYR C 2 45 ? -25.304 -4.189 -29.064 1.00 93.66 929 TYR C C 1
ATOM 1192 O O . TYR C 2 45 ? -25.762 -3.053 -28.936 1.00 91.75 929 TYR C O 1
ATOM 1201 N N . THR C 2 46 ? -24.021 -4.442 -29.275 1.00 96.41 930 THR C N 1
ATOM 1202 C CA . THR C 2 46 ? -22.984 -3.432 -29.112 1.00 97.62 930 THR C CA 1
ATOM 1203 C C . THR C 2 46 ? -22.425 -2.946 -30.453 1.00 97.67 930 THR C C 1
ATOM 1204 O O . THR C 2 46 ? -21.876 -1.844 -30.543 1.00 99.31 930 THR C O 1
ATOM 1208 N N . ALA C 2 47 ? -22.573 -3.766 -31.491 1.00 97.76 931 ALA C N 1
ATOM 1209 C CA . ALA C 2 47 ? -22.156 -3.388 -32.840 1.00 100.16 931 ALA C CA 1
ATOM 1210 C C . ALA C 2 47 ? -23.353 -3.233 -33.785 1.00 97.30 931 ALA C C 1
ATOM 1211 O O . ALA C 2 47 ? -24.394 -3.863 -33.581 1.00 93.66 931 ALA C O 1
ATOM 1213 N N . ILE C 2 48 ? -23.192 -2.396 -34.815 1.00 101.20 932 ILE C N 1
ATOM 1214 C CA . ILE C 2 48 ? -24.251 -2.142 -35.799 1.00 101.65 932 ILE C CA 1
ATOM 1215 C C . ILE C 2 48 ? -24.669 -3.413 -36.551 1.00 102.46 932 ILE C C 1
ATOM 1216 O O . ILE C 2 48 ? -25.860 -3.611 -36.809 1.00 100.88 932 ILE C O 1
ATOM 1221 N N . GLU C 2 49 ? -23.703 -4.273 -36.883 1.00 106.47 933 GLU C N 1
ATOM 1222 C CA . GLU C 2 49 ? -24.006 -5.544 -37.577 1.00 108.49 933 GLU C CA 1
ATOM 1223 C C . GLU C 2 49 ? -24.742 -6.549 -36.675 1.00 104.14 933 GLU C C 1
ATOM 1224 O O . GLU C 2 49 ? -25.438 -7.444 -37.171 1.00 105.54 933 GLU C O 1
ATOM 1230 N N . LYS C 2 50 ? -24.591 -6.386 -35.360 1.00 96.53 934 LYS C N 1
ATOM 1231 C CA . LYS C 2 50 ? -25.394 -7.132 -34.395 1.00 92.45 934 LYS C CA 1
ATOM 1232 C C . LYS C 2 50 ? -26.840 -6.609 -34.347 1.00 88.40 934 LYS C C 1
ATOM 1233 O O . LYS C 2 50 ? -27.781 -7.416 -34.311 1.00 86.78 934 LYS C O 1
ATOM 1235 N N . VAL C 2 51 ? -27.026 -5.279 -34.359 1.00 88.58 935 VAL C N 1
ATOM 1236 C CA . VAL C 2 51 ? -28.389 -4.709 -34.347 1.00 86.32 935 VAL C CA 1
ATOM 1237 C C . VAL C 2 51 ? -29.200 -5.105 -35.573 1.00 87.76 935 VAL C C 1
ATOM 1238 O O . VAL C 2 51 ? -30.420 -5.078 -35.516 1.00 86.40 935 VAL C O 1
ATOM 1242 N N . VAL C 2 52 ? -28.534 -5.487 -36.666 1.00 92.31 936 VAL C N 1
ATOM 1243 C CA . VAL C 2 52 ? -29.238 -5.981 -37.868 1.00 95.93 936 VAL C CA 1
ATOM 1244 C C . VAL C 2 52 ? -30.038 -7.272 -37.573 1.00 94.15 936 VAL C C 1
ATOM 1245 O O . VAL C 2 52 ? -31.161 -7.428 -38.067 1.00 95.96 936 VAL C O 1
ATOM 1249 N N . GLN C 2 53 ? -29.477 -8.157 -36.736 1.00 92.59 937 GLN C N 1
ATOM 1250 C CA . GLN C 2 53 ? -30.154 -9.391 -36.276 1.00 93.22 937 GLN C CA 1
ATOM 1251 C C . GLN C 2 53 ? -31.409 -9.171 -35.433 1.00 89.28 937 GLN C C 1
ATOM 1252 O O . GLN C 2 53 ? -32.127 -10.127 -35.140 1.00 91.23 937 GLN C O 1
ATOM 1258 N N . MET C 2 54 ? -31.666 -7.929 -35.031 1.00 85.62 938 MET C N 1
ATOM 1259 C CA . MET C 2 54 ? -32.774 -7.633 -34.123 1.00 82.60 938 MET C CA 1
ATOM 1260 C C . MET C 2 54 ? -34.150 -7.856 -34.745 1.00 84.38 938 MET C C 1
ATOM 1261 O O . MET C 2 54 ? -34.327 -7.712 -35.958 1.00 88.73 938 MET C O 1
ATOM 1266 N N . THR C 2 55 ? -35.100 -8.237 -33.893 1.00 82.62 939 THR C N 1
ATOM 1267 C CA . THR C 2 55 ? -36.507 -8.345 -34.239 1.00 84.41 939 THR C CA 1
ATOM 1268 C C . THR C 2 55 ? -37.280 -7.394 -33.308 1.00 80.81 939 THR C C 1
ATOM 1269 O O . THR C 2 55 ? -36.700 -6.830 -32.377 1.00 77.05 939 THR C O 1
ATOM 12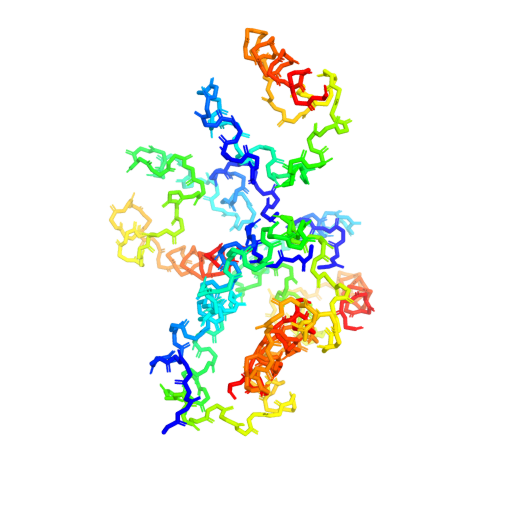73 N N . ASN C 2 56 ? -38.572 -7.200 -33.562 1.00 82.78 940 ASN C N 1
ATOM 1274 C CA . ASN C 2 56 ? -39.393 -6.389 -32.668 1.00 81.05 940 ASN C CA 1
ATOM 1275 C C . ASN C 2 56 ? -39.493 -6.950 -31.233 1.00 78.46 940 ASN C C 1
ATOM 1276 O O . ASN C 2 56 ? -39.400 -6.189 -30.270 1.00 76.11 940 ASN C O 1
ATOM 1281 N N . ASP C 2 57 ? -39.654 -8.270 -31.097 1.00 80.60 941 ASP C N 1
ATOM 1282 C CA . ASP C 2 57 ? -39.677 -8.928 -29.776 1.00 81.10 941 ASP C CA 1
ATOM 1283 C C . ASP C 2 57 ? -38.419 -8.601 -28.968 1.00 77.78 941 ASP C C 1
ATOM 1284 O O . ASP C 2 57 ? -38.508 -8.293 -27.777 1.00 77.35 941 ASP C O 1
ATOM 1289 N N . ASP C 2 58 ? -37.259 -8.656 -29.630 1.00 81.05 942 ASP C N 1
ATOM 1290 C CA . ASP C 2 58 ? -35.970 -8.286 -29.019 1.00 81.38 942 ASP C CA 1
ATOM 1291 C C . ASP C 2 58 ? -35.893 -6.832 -28.548 1.00 75.31 942 ASP C C 1
ATOM 1292 O O . ASP C 2 58 ? -35.263 -6.546 -27.520 1.00 73.98 942 ASP C O 1
ATOM 1297 N N . ILE C 2 59 ? -36.508 -5.926 -29.314 1.00 73.70 943 ILE C N 1
ATOM 1298 C CA . ILE C 2 59 ? -36.575 -4.499 -28.972 1.00 69.36 943 ILE C CA 1
ATOM 1299 C C . ILE C 2 59 ? -37.299 -4.291 -27.635 1.00 64.11 943 ILE C C 1
ATOM 1300 O O . ILE C 2 59 ? -36.845 -3.513 -26.794 1.00 63.08 943 ILE C O 1
ATOM 1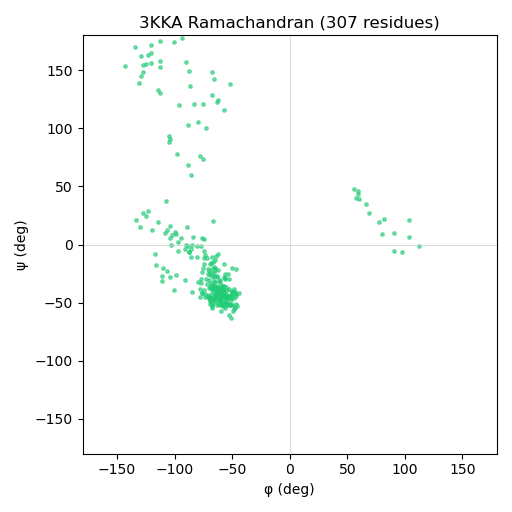305 N N . LYS C 2 60 ? -38.407 -5.005 -27.438 1.00 63.37 944 LYS C N 1
ATOM 1306 C CA . LYS C 2 60 ? -39.185 -4.902 -26.201 1.00 62.37 944 LYS C CA 1
ATOM 1307 C C . LYS C 2 60 ? -38.502 -5.672 -25.063 1.00 62.68 944 LYS C C 1
ATOM 1308 O O . LYS C 2 60 ? -38.616 -5.298 -23.889 1.00 64.07 944 LYS C O 1
ATOM 1314 N N . ARG C 2 61 ? -37.776 -6.724 -25.436 1.00 63.40 945 ARG C N 1
ATOM 1315 C CA . ARG C 2 61 ? -37.005 -7.545 -24.506 1.00 66.80 945 ARG C CA 1
ATOM 1316 C C . ARG C 2 61 ? -35.857 -6.758 -23.834 1.00 67.62 945 ARG C C 1
ATOM 1317 O O . ARG C 2 61 ? -35.561 -6.966 -22.656 1.00 71.44 945 ARG C O 1
ATOM 1325 N N . ILE C 2 62 ? -35.231 -5.856 -24.584 1.00 65.60 946 ILE C N 1
ATOM 1326 C CA . ILE C 2 62 ? -34.092 -5.082 -24.087 1.00 67.73 946 ILE C CA 1
ATOM 1327 C C . ILE C 2 62 ? -34.491 -3.976 -23.062 1.00 66.02 946 ILE C C 1
ATOM 1328 O O . ILE C 2 62 ? -33.623 -3.354 -22.445 1.00 69.47 946 ILE C O 1
ATOM 1333 N N . GLY C 2 63 ? -35.795 -3.732 -22.894 1.00 62.58 947 GLY C N 1
ATOM 1334 C CA . GLY C 2 63 ? -36.271 -2.665 -22.019 1.00 63.83 947 GLY C CA 1
ATOM 1335 C C . GLY C 2 63 ? -36.951 -1.478 -22.686 1.00 61.60 947 GLY C C 1
ATOM 1336 O O . GLY C 2 63 ? -37.400 -0.555 -21.993 1.00 66.05 947 GLY C O 1
ATOM 1337 N N . VAL C 2 64 ? -37.033 -1.481 -24.017 1.00 57.72 948 VAL C N 1
ATOM 1338 C CA . VAL C 2 64 ? -37.864 -0.487 -24.739 1.00 53.14 948 VAL C CA 1
ATOM 1339 C C . VAL C 2 64 ? -39.353 -0.803 -24.555 1.00 52.35 948 VAL C C 1
ATOM 1340 O O . VAL C 2 64 ? -39.897 -1.684 -25.211 1.00 53.46 948 VAL C O 1
ATOM 1344 N N . ARG C 2 65 ? -39.999 -0.084 -23.644 1.00 51.10 949 ARG C N 1
ATOM 1345 C CA . ARG C 2 65 ? -41.337 -0.447 -23.196 1.00 51.20 949 ARG C CA 1
ATOM 1346 C C . ARG C 2 65 ? -42.430 0.401 -23.876 1.00 49.18 949 ARG C C 1
ATOM 1347 O O . ARG C 2 65 ? -43.468 -0.122 -24.257 1.00 50.17 949 ARG C O 1
ATOM 1349 N N . LEU C 2 66 ? -42.166 1.693 -24.061 1.00 47.48 950 LEU C N 1
ATOM 1350 C CA . LEU C 2 66 ? -43.075 2.633 -24.738 1.00 45.66 950 LEU C CA 1
ATOM 1351 C C . LEU C 2 66 ? -43.334 2.280 -26.218 1.00 45.02 950 LEU C C 1
ATOM 1352 O O . LEU C 2 66 ? -42.379 2.169 -26.998 1.00 44.47 950 LEU C O 1
ATOM 1357 N N . PRO C 2 67 ? -44.626 2.080 -26.601 1.00 45.25 951 PRO C N 1
ATOM 1358 C CA . PRO C 2 67 ? -44.967 1.630 -27.980 1.00 45.84 951 PRO C CA 1
ATOM 1359 C C . PRO C 2 67 ? -44.491 2.562 -29.091 1.00 44.92 951 PRO C C 1
ATOM 1360 O O . PRO C 2 67 ? -44.032 2.085 -30.127 1.00 45.29 951 PRO C O 1
ATOM 1364 N N . GLY C 2 68 ? -44.575 3.874 -28.874 1.00 44.67 952 GLY C N 1
ATOM 1365 C CA . GLY C 2 68 ? -44.050 4.834 -29.847 1.00 44.16 952 GLY C CA 1
ATOM 1366 C C . GLY C 2 68 ? -42.532 4.717 -29.979 1.00 43.43 952 GLY C C 1
ATOM 1367 O O . GLY C 2 68 ? -42.007 4.744 -31.100 1.00 43.36 952 GLY C O 1
ATOM 1368 N N . HIS C 2 69 ? -41.825 4.584 -28.848 1.00 42.74 953 HIS C N 1
ATOM 1369 C CA . HIS C 2 69 ? -40.395 4.287 -28.879 1.00 42.67 953 HIS C CA 1
ATOM 1370 C C . HIS C 2 69 ? -40.072 2.973 -29.647 1.00 43.89 953 HIS C C 1
ATOM 1371 O O . HIS C 2 69 ? -39.092 2.928 -30.417 1.00 43.91 953 HIS C O 1
ATOM 1378 N N . GLN C 2 70 ? -40.898 1.935 -29.474 1.00 45.64 954 GLN C N 1
ATOM 1379 C CA . GLN C 2 70 ? -40.704 0.644 -30.176 1.00 48.60 954 GLN C CA 1
ATOM 1380 C C . GLN C 2 70 ? -40.892 0.802 -31.671 1.00 49.31 954 GLN C C 1
ATOM 1381 O O . GLN C 2 70 ? -40.202 0.154 -32.459 1.00 50.85 954 GLN C O 1
ATOM 1387 N N . LYS C 2 71 ? -41.846 1.654 -32.048 1.00 56.80 955 LYS C N 1
ATOM 1388 C CA . LYS C 2 71 ? -42.165 1.943 -33.454 1.00 54.54 955 LYS C CA 1
ATOM 1389 C C . LYS C 2 71 ? -41.026 2.689 -34.179 1.00 51.73 955 LYS C C 1
ATOM 1390 O O . LYS C 2 71 ? -40.575 2.265 -35.249 1.00 50.08 955 LYS C O 1
ATOM 1396 N N . ARG C 2 72 ? -40.593 3.803 -33.585 1.00 52.05 956 ARG C N 1
ATOM 1397 C CA . ARG C 2 72 ? -39.498 4.617 -34.104 1.00 50.98 956 ARG C CA 1
ATOM 1398 C C . ARG C 2 72 ? -38.235 3.776 -34.303 1.00 50.42 956 ARG C C 1
ATOM 1399 O O . ARG C 2 72 ? -37.668 3.787 -35.386 1.00 50.41 956 ARG C O 1
ATOM 1407 N N . ILE C 2 73 ? -37.817 3.033 -33.278 1.00 51.88 957 ILE C N 1
ATOM 1408 C CA . ILE C 2 73 ? -36.657 2.149 -33.398 1.00 53.24 957 ILE C CA 1
ATOM 1409 C C . ILE C 2 73 ? -36.912 1.032 -34.426 1.00 53.89 957 ILE C C 1
ATOM 1410 O O . ILE C 2 73 ? -36.049 0.769 -35.276 1.00 54.95 957 ILE C O 1
ATOM 1415 N N . ALA C 2 74 ? -38.091 0.401 -34.375 1.00 54.03 958 ALA C N 1
ATOM 1416 C CA . ALA C 2 74 ? -38.462 -0.652 -35.347 1.00 54.26 958 ALA C CA 1
ATOM 1417 C C . ALA C 2 74 ? -38.296 -0.212 -36.795 1.00 52.26 958 ALA C C 1
ATOM 1418 O O . ALA C 2 74 ? -37.755 -0.972 -37.596 1.00 54.12 958 ALA C O 1
ATOM 1420 N N . TYR C 2 75 ? -38.737 1.012 -37.113 1.00 50.08 959 TYR C N 1
ATOM 1421 C CA . TYR C 2 75 ? -38.640 1.568 -38.480 1.00 49.26 959 TYR C CA 1
ATOM 1422 C C . TYR C 2 75 ? -37.221 2.020 -38.782 1.00 50.29 959 TYR C C 1
ATOM 1423 O O . TYR C 2 75 ? -36.715 1.791 -39.883 1.00 51.66 959 TYR C O 1
ATOM 1432 N N . SER C 2 76 ? -36.582 2.660 -37.809 1.00 77.84 960 SER C N 1
ATOM 1433 C CA . SER C 2 76 ? -35.174 3.002 -37.939 1.00 78.51 960 SER C CA 1
ATOM 1434 C C . SER C 2 76 ? -34.363 1.736 -38.239 1.00 78.41 960 SER C C 1
ATOM 1435 O O . SER C 2 76 ? -33.491 1.755 -39.105 1.00 79.21 960 SER C O 1
ATOM 1438 N N . LEU C 2 77 ? -34.694 0.642 -37.540 1.00 78.31 961 LEU C N 1
ATOM 1439 C CA . LEU C 2 77 ? -34.033 -0.668 -37.687 1.00 79.75 961 LEU C CA 1
ATOM 1440 C C . LEU C 2 77 ? -34.188 -1.221 -39.106 1.00 80.75 961 LEU C C 1
ATOM 1441 O O . LEU C 2 77 ? -33.207 -1.681 -39.699 1.00 82.18 961 LEU C O 1
ATOM 1446 N N . LEU C 2 78 ? -35.409 -1.150 -39.645 1.00 80.62 962 LEU C N 1
ATOM 1447 C CA . LEU C 2 78 ? -35.682 -1.578 -41.020 1.00 81.93 962 LEU C CA 1
ATOM 1448 C C . LEU C 2 78 ? -34.893 -0.773 -42.047 1.00 82.17 962 LEU C C 1
ATOM 1449 O O . LEU C 2 78 ? -34.540 -1.291 -43.104 1.00 83.29 962 LEU C O 1
ATOM 1454 N N . GLY C 2 79 ? -34.629 0.491 -41.721 1.00 81.89 963 GLY C N 1
ATOM 1455 C CA . GLY C 2 79 ? -33.850 1.390 -42.568 1.00 83.35 963 GLY C CA 1
ATOM 1456 C C . GLY C 2 79 ? -32.402 0.963 -42.741 1.00 85.21 963 GLY C C 1
ATOM 1457 O O . GLY C 2 79 ? -31.815 1.200 -43.794 1.00 86.39 963 GLY C O 1
ATOM 1458 N N . LEU C 2 80 ? -31.832 0.340 -41.704 1.00 86.00 964 LEU C N 1
ATOM 1459 C CA . LEU C 2 80 ? -30.496 -0.277 -41.773 1.00 88.47 964 LEU C CA 1
ATOM 1460 C C . LEU C 2 80 ? -30.520 -1.726 -42.309 1.00 90.03 964 LEU C C 1
ATOM 1461 O O . LEU C 2 80 ? -30.096 -2.656 -41.616 1.00 91.81 964 LEU C O 1
ATOM 1466 N N . LYS C 2 81 ? -31.019 -1.909 -43.535 1.00 90.53 965 LYS C N 1
ATOM 1467 C CA . LYS C 2 81 ? -30.964 -3.204 -44.247 1.00 92.86 965 LYS C CA 1
ATOM 1468 C C . LYS C 2 81 ? -30.943 -3.004 -45.764 1.00 93.75 965 LYS C C 1
ATOM 1469 O O . LYS C 2 81 ? -31.921 -2.544 -46.357 1.00 92.06 965 LYS C O 1
ATOM 1475 N N . GLY D 2 18 ? -14.823 -13.294 -18.001 1.00 65.49 903 GLY D N 1
ATOM 1476 C CA . GLY D 2 18 ? -14.999 -14.478 -18.897 1.00 67.06 903 GLY D CA 1
ATOM 1477 C C . GLY D 2 18 ? -15.687 -15.656 -18.207 1.00 67.35 903 GLY D C 1
ATOM 1478 O O . GLY D 2 18 ? -15.406 -16.827 -18.530 1.00 67.76 903 GLY D O 1
ATOM 1479 N N . VAL D 2 19 ? -16.578 -15.353 -17.253 1.00 65.66 904 VAL D N 1
ATOM 1480 C CA . VAL D 2 19 ? -17.432 -16.378 -16.632 1.00 66.03 904 VAL D CA 1
ATOM 1481 C C . VAL D 2 19 ? -18.911 -15.965 -16.689 1.00 66.17 904 VAL D C 1
ATOM 1482 O O . VAL D 2 19 ? -19.212 -14.774 -16.633 1.00 65.69 904 VAL D O 1
ATOM 1486 N N . PRO D 2 20 ? -19.837 -16.949 -16.798 1.00 67.04 905 PRO D N 1
ATOM 1487 C CA . PRO D 2 20 ? -21.248 -16.666 -17.132 1.00 67.53 905 PRO D CA 1
ATOM 1488 C C . PRO D 2 20 ? -22.018 -15.887 -16.055 1.00 66.22 905 PRO D C 1
ATOM 1489 O O . PRO D 2 20 ? -23.254 -15.899 -16.043 1.00 67.04 905 PRO D O 1
ATOM 1493 N N . PHE D 2 21 ? -21.292 -15.209 -15.174 1.00 64.18 906 PHE D N 1
ATOM 1494 C CA . PHE D 2 21 ? -21.903 -14.460 -14.098 1.00 62.49 906 PHE D CA 1
ATOM 1495 C C . PHE D 2 21 ? -21.652 -12.972 -14.267 1.00 62.22 906 PHE D C 1
ATOM 1496 O O . PHE D 2 21 ? -20.516 -12.560 -14.530 1.00 62.04 906 PHE D O 1
ATOM 1504 N N . ARG D 2 22 ? -22.711 -12.178 -14.118 1.00 61.98 907 ARG D N 1
ATOM 1505 C CA . ARG D 2 22 ? -22.596 -10.712 -14.195 1.00 62.14 907 ARG D CA 1
ATOM 1506 C C . ARG D 2 22 ? -22.071 -10.061 -12.886 1.00 60.72 907 ARG D C 1
ATOM 1507 O O . ARG D 2 22 ? -21.393 -9.040 -12.930 1.00 60.44 907 ARG D O 1
ATOM 1509 N N . THR D 2 23 ? -22.393 -10.646 -11.730 1.00 59.50 908 THR D N 1
ATOM 1510 C CA . THR D 2 23 ? -21.976 -10.091 -10.443 1.00 58.16 908 THR D CA 1
ATOM 1511 C C . THR D 2 23 ? -21.408 -11.165 -9.487 1.00 57.16 908 THR D C 1
ATOM 1512 O O . THR D 2 23 ? -21.507 -12.371 -9.745 1.00 57.27 908 THR D O 1
ATOM 1516 N N . VAL D 2 24 ? -20.810 -10.723 -8.384 1.00 56.10 909 VAL D N 1
ATOM 1517 C CA . VAL D 2 24 ? -20.380 -11.636 -7.321 1.00 54.94 909 VAL D CA 1
ATOM 1518 C C . VAL D 2 24 ? -21.625 -12.332 -6.747 1.00 55.08 909 VAL D C 1
ATOM 1519 O O . VAL D 2 24 ? -21.599 -13.524 -6.385 1.00 54.13 909 VAL D O 1
ATOM 1523 N N . SER D 2 25 ? -22.698 -11.543 -6.684 1.00 55.80 910 SER D N 1
ATOM 1524 C CA . SER D 2 25 ? -24.048 -11.977 -6.312 1.00 56.72 910 SER D CA 1
ATOM 1525 C C . SER D 2 25 ? -24.610 -13.110 -7.173 1.00 56.95 910 SER D C 1
ATOM 1526 O O . SER D 2 25 ? -25.106 -14.106 -6.629 1.00 57.49 910 SER D O 1
ATOM 1529 N N . GLU D 2 26 ? -24.532 -12.968 -8.496 1.00 56.46 911 GLU D N 1
ATOM 1530 C CA . GLU D 2 26 ? -25.054 -13.996 -9.404 1.00 57.28 911 GLU D CA 1
ATOM 1531 C C . GLU D 2 26 ? -24.328 -15.298 -9.151 1.00 51.90 911 GLU D C 1
ATOM 1532 O O . GLU D 2 26 ? -24.960 -16.369 -9.017 1.00 52.02 911 GLU D O 1
ATOM 1538 N N . TRP D 2 27 ? -22.999 -15.193 -9.095 1.00 48.83 912 TRP D N 1
ATOM 1539 C CA . TRP D 2 27 ? -22.155 -16.327 -8.795 1.00 45.15 912 TRP D CA 1
ATOM 1540 C C . TRP D 2 27 ? -22.584 -16.997 -7.500 1.00 42.91 912 TRP D C 1
ATOM 1541 O O . TRP D 2 27 ? -22.847 -18.191 -7.481 1.00 43.18 912 TRP D O 1
ATOM 1552 N N . LEU D 2 28 ? -22.711 -16.231 -6.428 1.00 42.56 913 LEU D N 1
ATOM 1553 C CA . LEU D 2 28 ? -23.042 -16.830 -5.139 1.00 40.96 913 LEU D CA 1
ATOM 1554 C C . LEU D 2 28 ? -24.470 -17.411 -5.092 1.00 43.06 913 LEU D C 1
ATOM 1555 O O . LEU D 2 28 ? -24.718 -18.423 -4.419 1.00 41.96 913 LEU D O 1
ATOM 1560 N N . GLU D 2 29 ? -25.407 -16.765 -5.776 1.00 46.08 914 GLU D N 1
ATOM 1561 C CA . GLU D 2 29 ? -26.782 -17.268 -5.770 1.00 50.67 914 GLU D CA 1
ATOM 1562 C C . GLU D 2 29 ? -26.818 -18.675 -6.375 1.00 50.60 914 GLU D C 1
ATOM 1563 O O . GLU D 2 29 ? -27.523 -19.560 -5.852 1.00 52.44 914 GLU D O 1
ATOM 1569 N N . SER D 2 30 ? -26.034 -18.861 -7.451 1.00 48.66 915 SER D N 1
ATOM 1570 C CA . SER D 2 30 ? -26.010 -20.099 -8.225 1.00 49.59 915 SER D CA 1
ATOM 1571 C C . SER D 2 30 ? -25.491 -21.296 -7.422 1.00 47.70 915 SER D C 1
ATOM 1572 O O . SER D 2 30 ? -25.613 -22.419 -7.863 1.00 49.88 915 SER D O 1
ATOM 1575 N N . ILE D 2 31 ? -24.880 -21.040 -6.270 1.00 44.85 916 ILE D N 1
ATOM 1576 C CA . ILE D 2 31 ? -24.445 -22.091 -5.344 1.00 44.79 916 ILE D CA 1
ATOM 1577 C C . ILE D 2 31 ? -25.136 -21.934 -3.985 1.00 46.12 916 ILE D C 1
ATOM 1578 O O . ILE D 2 31 ? -24.725 -22.559 -3.013 1.00 46.08 916 ILE D O 1
ATOM 1583 N N . LYS D 2 32 ? -26.175 -21.087 -3.936 1.00 48.19 917 LYS D N 1
ATOM 1584 C CA . LYS D 2 32 ? -26.945 -20.780 -2.703 1.00 50.83 917 LYS D CA 1
ATOM 1585 C C . LYS D 2 32 ? -26.104 -20.223 -1.533 1.00 48.52 917 LYS D C 1
ATOM 1586 O O . LYS D 2 32 ? -26.307 -20.586 -0.381 1.00 50.10 917 LYS D O 1
ATOM 1592 N N . MET D 2 33 ? -25.145 -19.349 -1.846 1.00 45.96 918 MET D N 1
ATOM 1593 C CA . MET D 2 33 ? -24.267 -18.740 -0.829 1.00 44.23 918 MET D CA 1
ATOM 1594 C C . MET D 2 33 ? -24.326 -17.217 -0.863 1.00 44.80 918 MET D C 1
ATOM 1595 O O . MET D 2 33 ? -23.360 -16.536 -0.482 1.00 43.99 918 MET D O 1
ATOM 1600 N N . GLN D 2 34 ? -25.475 -16.689 -1.292 1.00 45.08 919 GLN D N 1
ATOM 1601 C CA . GLN D 2 34 ? -25.658 -15.244 -1.466 1.00 44.79 919 GLN D CA 1
ATOM 1602 C C . GLN D 2 34 ? -25.627 -14.517 -0.128 1.00 43.55 919 GLN D C 1
ATOM 1603 O O . GLN D 2 34 ? -25.345 -13.334 -0.094 1.00 43.08 919 GLN D O 1
ATOM 1609 N N . GLN D 2 35 ? -25.876 -15.239 0.974 1.00 43.65 920 GLN D N 1
ATOM 1610 C CA . GLN D 2 35 ? -25.756 -14.666 2.320 1.00 42.81 920 GLN D CA 1
ATOM 1611 C C . GLN D 2 35 ? -24.311 -14.203 2.664 1.00 40.25 920 GLN D C 1
ATOM 1612 O O . GLN D 2 35 ? -24.097 -13.535 3.688 1.00 40.71 920 GLN D O 1
ATOM 1618 N N . TYR D 2 36 ? -23.338 -14.523 1.804 1.00 37.37 921 TYR D N 1
ATOM 1619 C CA . TYR D 2 36 ? -21.946 -14.096 2.031 1.00 35.10 921 TYR D CA 1
ATOM 1620 C C . TYR D 2 36 ? -21.527 -12.928 1.176 1.00 34.87 921 TYR D C 1
ATOM 1621 O O . TYR D 2 36 ? -20.393 -12.497 1.263 1.00 35.79 921 TYR D O 1
ATOM 1630 N N . THR D 2 37 ? -22.422 -12.425 0.331 1.00 36.02 922 THR D N 1
ATOM 1631 C CA . THR D 2 37 ? -22.112 -11.320 -0.579 1.00 36.90 922 THR D CA 1
ATOM 1632 C C . THR D 2 37 ? -21.450 -10.111 0.111 1.00 37.45 922 THR D C 1
ATOM 1633 O O . THR D 2 37 ? -20.471 -9.548 -0.402 1.00 37.49 922 THR D O 1
ATOM 1637 N N . GLU D 2 38 ? -21.994 -9.708 1.255 1.00 37.34 923 GLU D N 1
ATOM 1638 C CA . GLU D 2 38 ? -21.445 -8.605 1.996 1.00 39.10 923 GLU D CA 1
ATOM 1639 C C . GLU D 2 38 ? -20.016 -8.867 2.477 1.00 37.33 923 GLU D C 1
ATOM 1640 O O . GLU D 2 38 ? -19.194 -7.937 2.484 1.00 38.12 923 GLU D O 1
ATOM 1646 N N . HIS D 2 39 ? -19.737 -10.106 2.895 1.00 35.56 924 HIS D N 1
ATOM 1647 C CA . HIS D 2 39 ? -18.404 -10.486 3.360 1.00 35.56 924 HIS D CA 1
ATOM 1648 C C . HIS D 2 39 ? -17.397 -10.259 2.226 1.00 34.63 924 HIS D C 1
ATOM 1649 O O . HIS D 2 39 ? -16.318 -9.763 2.457 1.00 35.89 924 HIS D O 1
ATOM 1656 N N . PHE D 2 40 ? -17.757 -10.678 1.015 1.00 33.57 925 PHE D N 1
ATOM 1657 C CA . PHE D 2 40 ? -16.963 -10.439 -0.159 1.00 33.88 925 PHE D CA 1
ATOM 1658 C C . PHE D 2 40 ? -16.780 -8.932 -0.342 1.00 36.11 925 PHE D C 1
ATOM 1659 O O . PHE D 2 40 ? -15.645 -8.471 -0.459 1.00 37.68 925 PHE D O 1
ATOM 1667 N N . MET D 2 41 ? -17.880 -8.172 -0.329 1.00 36.62 926 MET D N 1
ATOM 1668 C CA . MET D 2 41 ? -17.818 -6.746 -0.637 1.00 38.06 926 MET D CA 1
ATOM 1669 C C . MET D 2 41 ? -17.009 -5.999 0.416 1.00 39.18 926 MET D C 1
ATOM 1670 O O . MET D 2 41 ? -16.186 -5.130 0.081 1.00 40.54 926 MET D O 1
ATOM 1675 N N . ALA D 2 42 ? -17.223 -6.339 1.687 1.00 38.53 927 ALA D N 1
ATOM 1676 C CA . ALA D 2 42 ? -16.488 -5.681 2.752 1.00 38.87 927 ALA D CA 1
ATOM 1677 C C . ALA D 2 42 ? -14.990 -5.945 2.647 1.00 39.64 927 ALA D C 1
ATOM 1678 O O . ALA D 2 42 ? -14.190 -5.125 3.100 1.00 40.84 927 ALA D O 1
ATOM 1680 N N . ALA D 2 43 ? -14.602 -7.074 2.049 1.00 38.80 928 ALA D N 1
ATOM 1681 C CA . ALA D 2 43 ? -13.179 -7.420 1.970 1.00 39.48 928 ALA D CA 1
ATOM 1682 C C . ALA D 2 43 ? -12.572 -6.848 0.696 1.00 40.26 928 ALA D C 1
ATOM 1683 O O . ALA D 2 43 ? -11.379 -7.024 0.417 1.00 41.58 928 ALA D O 1
ATOM 1685 N N . GLY D 2 44 ? -13.407 -6.168 -0.085 1.00 39.93 929 GLY D N 1
ATOM 1686 C CA . GLY D 2 44 ? -12.969 -5.518 -1.331 1.00 41.74 929 GLY D CA 1
ATOM 1687 C C . GLY D 2 44 ? -13.072 -6.405 -2.571 1.00 41.95 929 GLY D C 1
ATOM 1688 O O . GLY D 2 44 ? -12.550 -6.047 -3.637 1.00 43.23 929 GLY D O 1
ATOM 1689 N N . TYR D 2 45 ? -13.725 -7.566 -2.430 1.00 40.43 930 TYR D N 1
ATOM 1690 C CA . TYR D 2 45 ? -14.027 -8.471 -3.564 1.00 41.15 930 TYR D CA 1
ATOM 1691 C C . TYR D 2 45 ? -15.368 -8.090 -4.219 1.00 41.32 930 TYR D C 1
ATOM 1692 O O . TYR D 2 45 ? -16.357 -8.830 -4.148 1.00 40.21 930 TYR D O 1
ATOM 1701 N N . THR D 2 46 ? -15.374 -6.923 -4.859 1.00 43.81 931 THR D N 1
ATOM 1702 C CA . THR D 2 46 ? -16.595 -6.305 -5.346 1.00 45.57 931 THR D CA 1
ATOM 1703 C C . THR D 2 46 ? -16.841 -6.592 -6.805 1.00 47.30 931 THR D C 1
ATOM 1704 O O . THR D 2 46 ? -17.820 -6.128 -7.365 1.00 50.05 931 THR D O 1
ATOM 1708 N N . ALA D 2 47 ? -15.967 -7.374 -7.414 1.00 48.01 932 ALA D N 1
ATOM 1709 C CA . ALA D 2 47 ? -16.142 -7.779 -8.802 1.00 50.15 932 ALA D CA 1
ATOM 1710 C C . ALA D 2 47 ? -15.650 -9.216 -8.948 1.00 50.11 932 ALA D C 1
ATOM 1711 O O . ALA D 2 47 ? -14.790 -9.678 -8.171 1.00 48.69 932 ALA D O 1
ATOM 1713 N N . ILE D 2 48 ? -16.217 -9.915 -9.937 1.00 47.40 933 ILE D N 1
ATOM 1714 C CA . ILE D 2 48 ? -15.843 -11.273 -10.315 1.00 47.76 933 ILE D CA 1
ATOM 1715 C C . ILE D 2 48 ? -14.337 -11.433 -10.634 1.00 48.10 933 ILE D C 1
ATOM 1716 O O . ILE D 2 48 ? -13.725 -12.435 -10.270 1.00 49.61 933 ILE D O 1
ATOM 1721 N N . GLU D 2 49 ? -13.736 -10.452 -11.290 1.00 48.09 934 GLU D N 1
ATOM 1722 C CA . GLU D 2 49 ? -12.327 -10.539 -11.648 1.00 49.11 934 GLU D CA 1
ATOM 1723 C C . GLU D 2 49 ? -11.438 -10.516 -10.411 1.00 48.17 934 GLU D C 1
ATOM 1724 O O . GLU D 2 49 ? -10.251 -10.841 -10.480 1.00 49.28 934 GLU D O 1
ATOM 1730 N N . LYS D 2 50 ? -12.013 -10.121 -9.283 1.00 47.65 935 LYS D N 1
ATOM 1731 C CA . LYS D 2 50 ? -11.274 -10.143 -8.035 1.00 48.74 935 LYS D CA 1
ATOM 1732 C C . LYS D 2 50 ? -11.419 -11.436 -7.254 1.00 49.02 935 LYS D C 1
ATOM 1733 O O . LYS D 2 50 ? -10.482 -11.812 -6.525 1.00 51.32 935 LYS D O 1
ATOM 1739 N N . VAL D 2 51 ? -12.566 -12.115 -7.360 1.00 48.35 936 VAL D N 1
ATOM 1740 C CA . VAL D 2 51 ? -12.739 -13.343 -6.561 1.00 50.26 936 VAL D CA 1
ATOM 1741 C C . VAL D 2 51 ? -11.858 -14.441 -7.154 1.00 51.81 936 VAL D C 1
ATOM 1742 O O . VAL D 2 51 ? -11.272 -15.254 -6.454 1.00 54.45 936 VAL D O 1
ATOM 1746 N N . VAL D 2 52 ? -11.736 -14.388 -8.467 1.00 52.02 937 VAL D N 1
ATOM 1747 C CA . VAL D 2 52 ? -10.945 -15.311 -9.276 1.00 55.41 937 VAL D CA 1
ATOM 1748 C C . VAL D 2 52 ? -9.480 -15.353 -8.824 1.00 55.93 937 VAL D C 1
ATOM 1749 O O . VAL D 2 52 ? -8.797 -16.352 -8.978 1.00 59.30 937 VAL D O 1
ATOM 1753 N N . GLN D 2 53 ? -9.034 -14.275 -8.201 1.00 60.64 938 GLN D N 1
ATOM 1754 C CA . GLN D 2 53 ? -7.684 -14.196 -7.681 1.00 62.17 938 GLN D CA 1
ATOM 1755 C C . GLN D 2 53 ? -7.539 -14.787 -6.275 1.00 59.04 938 GLN D C 1
ATOM 1756 O O . GLN D 2 53 ? -6.429 -14.868 -5.760 1.00 61.34 938 GLN D O 1
ATOM 1762 N N . MET D 2 54 ? -8.615 -15.236 -5.639 1.00 55.85 939 MET D N 1
ATOM 1763 C CA . MET D 2 54 ? -8.466 -15.581 -4.210 1.00 54.24 939 MET D CA 1
ATOM 1764 C C . MET D 2 54 ? -8.063 -17.027 -3.920 1.00 53.87 939 MET D C 1
ATOM 1765 O O . MET D 2 54 ? -8.241 -17.905 -4.759 1.00 54.23 939 MET D O 1
ATOM 1770 N N . THR D 2 55 ? -7.472 -17.264 -2.752 1.00 54.69 940 THR D N 1
ATOM 1771 C CA . THR D 2 55 ? -7.103 -18.615 -2.307 1.00 56.53 940 THR D CA 1
ATOM 1772 C C . THR D 2 55 ? -8.150 -19.129 -1.320 1.00 55.80 940 THR D C 1
ATOM 1773 O O . THR D 2 55 ? -9.064 -18.387 -0.933 1.00 54.07 940 THR D O 1
ATOM 1777 N N . ASN D 2 56 ? -8.028 -20.391 -0.905 1.00 57.91 941 ASN D N 1
ATOM 1778 C CA . ASN D 2 56 ? -8.955 -20.950 0.079 1.00 58.63 941 ASN D CA 1
ATOM 1779 C C . ASN D 2 56 ? -8.794 -20.215 1.407 1.00 59.01 941 ASN D C 1
ATOM 1780 O O . ASN D 2 56 ? -9.754 -19.974 2.127 1.00 57.59 941 ASN D O 1
ATOM 1785 N N . ASP D 2 57 ? -7.539 -19.883 1.693 1.00 61.18 942 ASP D N 1
ATOM 1786 C CA . ASP D 2 57 ? -7.109 -19.032 2.793 1.00 62.69 942 ASP D CA 1
ATOM 1787 C C . ASP D 2 57 ? -7.909 -17.711 2.833 1.00 58.43 942 ASP D C 1
ATOM 1788 O O . ASP D 2 57 ? -8.260 -17.222 3.908 1.00 59.02 942 ASP D O 1
ATOM 1793 N N . ASP D 2 58 ? -8.176 -17.125 1.668 1.00 53.17 943 ASP D N 1
ATOM 1794 C CA . ASP D 2 58 ? -8.970 -15.896 1.610 1.00 50.62 943 ASP D CA 1
ATOM 1795 C C . ASP D 2 58 ? -10.448 -16.118 1.953 1.00 47.95 943 ASP D C 1
ATOM 1796 O O . ASP D 2 58 ? -11.062 -15.278 2.593 1.00 46.63 943 ASP D O 1
ATOM 1801 N N . ILE D 2 59 ? -11.001 -17.248 1.531 1.00 46.99 944 ILE D N 1
ATOM 1802 C CA . ILE D 2 59 ? -12.375 -17.602 1.867 1.00 46.26 944 ILE D CA 1
ATOM 1803 C C . ILE D 2 59 ? -12.608 -17.567 3.394 1.00 47.29 944 ILE D C 1
ATOM 1804 O O . ILE D 2 59 ? -13.561 -16.948 3.867 1.00 46.68 944 ILE D O 1
ATOM 1809 N N . LYS D 2 60 ? -11.713 -18.198 4.147 1.00 49.22 945 LYS D N 1
ATOM 1810 C CA . LYS D 2 60 ? -11.723 -18.157 5.597 1.00 51.56 945 LYS D CA 1
ATOM 1811 C C . LYS D 2 60 ? -11.519 -16.731 6.118 1.00 51.53 945 LYS D C 1
ATOM 1812 O O . LYS D 2 60 ? -12.295 -16.257 6.942 1.00 52.08 945 LYS D O 1
ATOM 1815 N N . ARG D 2 61 ? -10.490 -16.052 5.612 1.00 51.52 946 ARG D N 1
ATOM 1816 C CA . ARG D 2 61 ? -10.158 -14.677 5.989 1.00 51.53 946 ARG D CA 1
ATOM 1817 C C . ARG D 2 61 ? -11.355 -13.735 5.981 1.00 49.75 946 ARG D C 1
ATOM 1818 O O . ARG D 2 61 ? -11.487 -12.919 6.890 1.00 51.21 946 ARG D O 1
ATOM 1821 N N . ILE D 2 62 ? -12.218 -13.848 4.972 1.00 46.90 947 ILE D N 1
ATOM 1822 C CA . ILE D 2 62 ? -13.339 -12.907 4.806 1.00 45.48 947 ILE D CA 1
ATOM 1823 C C . ILE D 2 62 ? -14.530 -13.250 5.710 1.00 46.13 947 ILE D C 1
ATOM 1824 O O . ILE D 2 62 ? -15.551 -12.545 5.726 1.00 45.25 947 ILE D O 1
ATOM 1829 N N . GLY D 2 63 ? -14.369 -14.334 6.470 1.00 47.49 948 GLY D N 1
ATOM 1830 C CA . GLY D 2 63 ? -15.351 -14.721 7.472 1.00 48.88 948 GLY D CA 1
ATOM 1831 C C . GLY D 2 63 ? -16.262 -15.881 7.119 1.00 48.51 948 GLY D C 1
ATOM 1832 O O . GLY D 2 63 ? -17.339 -16.008 7.718 1.00 49.87 948 GLY D O 1
ATOM 1833 N N . VAL D 2 64 ? -15.861 -16.724 6.162 1.00 46.73 949 VAL D N 1
ATOM 1834 C CA . VAL D 2 64 ? -16.597 -17.974 5.922 1.00 46.31 949 VAL D CA 1
ATOM 1835 C C . VAL D 2 64 ? -16.005 -19.047 6.834 1.00 48.44 949 VAL D C 1
ATOM 1836 O O . VAL D 2 64 ? -14.920 -19.583 6.535 1.00 49.38 949 VAL D O 1
ATOM 1840 N N . ARG D 2 65 ? -16.704 -19.363 7.928 1.00 49.22 950 ARG D N 1
ATOM 1841 C CA . ARG D 2 65 ? -16.160 -20.298 8.924 1.00 51.45 950 ARG D CA 1
ATOM 1842 C C . ARG D 2 65 ? -16.800 -21.693 8.855 1.00 52.00 950 ARG D C 1
ATOM 1843 O O . ARG D 2 65 ? -16.179 -22.668 9.218 1.00 54.15 950 ARG D O 1
ATOM 1851 N N . LEU D 2 66 ? -18.046 -21.771 8.404 1.00 53.63 951 LEU D N 1
ATOM 1852 C CA . LEU D 2 66 ? -18.783 -23.010 8.393 1.00 52.36 951 LEU D CA 1
ATOM 1853 C C . LEU D 2 66 ? -18.172 -23.993 7.393 1.00 51.82 951 LEU D C 1
ATOM 1854 O O . LEU D 2 66 ? -17.970 -23.634 6.230 1.00 50.80 951 LEU D O 1
ATOM 1859 N N . PRO D 2 67 ? -17.890 -25.236 7.845 1.00 53.44 952 PRO D N 1
ATOM 1860 C CA . PRO D 2 67 ? -17.176 -26.263 7.060 1.00 54.56 952 PRO D CA 1
ATOM 1861 C C . PRO D 2 67 ? -17.830 -26.571 5.721 1.00 53.46 952 PRO D C 1
ATOM 1862 O O . PRO D 2 67 ? -17.158 -26.525 4.703 1.00 54.12 952 PRO D O 1
ATOM 1866 N N . GLY D 2 68 ? -19.125 -26.885 5.731 1.00 53.79 953 GLY D N 1
ATOM 1867 C CA . GLY D 2 68 ? -19.896 -27.111 4.504 1.00 54.43 953 GLY D CA 1
ATOM 1868 C C . GLY D 2 68 ? -19.822 -25.954 3.531 1.00 53.74 953 GLY D C 1
ATOM 1869 O O . GLY D 2 68 ? -19.634 -26.150 2.334 1.00 55.60 953 GLY D O 1
ATOM 1870 N N . HIS D 2 69 ? -19.949 -24.738 4.058 1.00 53.35 954 HIS D N 1
ATOM 1871 C CA . HIS D 2 69 ? -19.892 -23.505 3.263 1.00 52.06 954 HIS D CA 1
ATOM 1872 C C . HIS D 2 69 ? -18.551 -23.238 2.605 1.00 51.45 954 HIS D C 1
ATOM 1873 O O . HIS D 2 69 ? -18.509 -22.799 1.455 1.00 51.72 954 HIS D O 1
ATOM 1880 N N . GLN D 2 70 ? -17.460 -23.478 3.330 1.00 52.07 955 GLN D N 1
ATOM 1881 C CA . GLN D 2 70 ? -16.104 -23.374 2.747 1.00 54.21 955 GLN D CA 1
ATOM 1882 C C . GLN D 2 70 ? -15.905 -24.318 1.555 1.00 55.69 955 GLN D C 1
ATOM 1883 O O . GLN D 2 70 ? -15.468 -23.885 0.512 1.00 56.55 955 GLN D O 1
ATOM 1889 N N . LYS D 2 71 ? -16.214 -25.605 1.718 1.00 57.56 956 LYS D N 1
ATOM 1890 C CA . LYS D 2 71 ? -16.069 -26.556 0.613 1.00 60.81 956 LYS D CA 1
ATOM 1891 C C . LYS D 2 71 ? -16.924 -26.151 -0.575 1.00 60.79 956 LYS D C 1
ATOM 1892 O O . LYS D 2 71 ? -16.434 -26.152 -1.690 1.00 61.66 956 LYS D O 1
ATOM 1898 N N . ARG D 2 72 ? -18.187 -25.775 -0.330 1.00 43.89 957 ARG D N 1
ATOM 1899 C CA . ARG D 2 72 ? -19.046 -25.383 -1.422 1.00 44.47 957 ARG D CA 1
ATOM 1900 C C . ARG D 2 72 ? -18.409 -24.237 -2.221 1.00 41.84 957 ARG D C 1
ATOM 1901 O O . ARG D 2 72 ? -18.363 -24.249 -3.456 1.00 42.27 957 ARG D O 1
ATOM 1909 N N . ILE D 2 73 ? -17.888 -23.255 -1.512 1.00 40.45 958 ILE D N 1
ATOM 1910 C CA . ILE D 2 73 ? -17.364 -22.074 -2.165 1.00 39.22 958 ILE D CA 1
ATOM 1911 C C . ILE D 2 73 ? -16.040 -22.389 -2.855 1.00 39.01 958 ILE D C 1
ATOM 1912 O O . ILE D 2 73 ? -15.841 -22.004 -4.004 1.00 39.15 958 ILE D O 1
ATOM 1917 N N . ALA D 2 74 ? -15.156 -23.107 -2.169 1.00 39.66 959 ALA D N 1
ATOM 1918 C CA . ALA D 2 74 ? -13.828 -23.446 -2.707 1.00 41.20 959 ALA D CA 1
ATOM 1919 C C . ALA D 2 74 ? -13.960 -24.272 -3.971 1.00 41.34 959 ALA D C 1
ATOM 1920 O O . ALA D 2 74 ? -13.229 -24.072 -4.937 1.00 41.65 959 ALA D O 1
ATOM 1922 N N . TYR D 2 75 ? -14.909 -25.192 -3.958 1.00 41.98 960 TYR D N 1
ATOM 1923 C CA . TYR D 2 75 ? -15.143 -26.027 -5.106 1.00 43.93 960 TYR D CA 1
ATOM 1924 C C . TYR D 2 75 ? -15.600 -25.196 -6.307 1.00 41.78 960 TYR D C 1
ATOM 1925 O O . TYR D 2 75 ? -15.015 -25.297 -7.391 1.00 41.99 960 TYR D O 1
ATOM 1934 N N . SER D 2 76 ? -16.631 -24.375 -6.104 1.00 39.26 961 SER D N 1
ATOM 1935 C CA . SER D 2 76 ? -17.084 -23.474 -7.141 1.00 38.45 961 SER D CA 1
ATOM 1936 C C . SER D 2 76 ? -15.974 -22.514 -7.644 1.00 37.10 961 SER D C 1
ATOM 1937 O O . SER D 2 76 ? -15.823 -22.321 -8.838 1.00 36.79 961 SER D O 1
ATOM 1940 N N . LEU D 2 77 ? -15.201 -21.935 -6.725 1.00 37.15 962 LEU D N 1
ATOM 1941 C CA . LEU D 2 77 ? -14.051 -21.082 -7.062 1.00 38.82 962 LEU D CA 1
ATOM 1942 C C . LEU D 2 77 ? -13.031 -21.801 -7.930 1.00 40.20 962 LEU D C 1
ATOM 1943 O O . LEU D 2 77 ? -12.513 -21.217 -8.884 1.00 42.83 962 LEU D O 1
ATOM 1948 N N . LEU D 2 78 ? -12.750 -23.062 -7.614 1.00 40.43 963 LEU D N 1
ATOM 1949 C CA . LEU D 2 78 ? -11.826 -23.867 -8.399 1.00 42.92 963 LEU D CA 1
ATOM 1950 C C . LEU D 2 78 ? -12.294 -23.897 -9.863 1.00 41.90 963 LEU D C 1
ATOM 1951 O O . LEU D 2 78 ? -11.484 -23.651 -10.773 1.00 43.37 963 LEU D O 1
ATOM 1956 N N . GLY D 2 79 ? -13.599 -24.105 -10.074 1.00 39.50 964 GLY D N 1
ATOM 1957 C CA . GLY D 2 79 ? -14.211 -24.044 -11.400 1.00 39.39 964 GLY D CA 1
ATOM 1958 C C . GLY D 2 79 ? -14.109 -22.690 -12.120 1.00 39.72 964 GLY D C 1
ATOM 1959 O O . GLY D 2 79 ? -13.819 -22.652 -13.321 1.00 40.64 964 GLY D O 1
ATOM 1960 N N . LEU D 2 80 ? -14.348 -21.579 -11.405 1.00 38.59 965 LEU D N 1
ATOM 1961 C CA . LEU D 2 80 ? -14.201 -20.254 -12.009 1.00 41.19 965 LEU D CA 1
ATOM 1962 C C . LEU D 2 80 ? -12.783 -20.004 -12.514 1.00 43.10 965 LEU D C 1
ATOM 1963 O O . LEU D 2 80 ? -12.586 -19.438 -13.599 1.00 46.02 965 LEU D O 1
ATOM 1968 N N . LYS D 2 81 ? -11.803 -20.424 -11.723 1.00 40.17 966 LYS D N 1
ATOM 1969 C CA . LYS D 2 81 ? -10.419 -20.134 -12.012 1.00 41.39 966 LYS D CA 1
ATOM 1970 C C . LYS D 2 81 ? -9.978 -20.898 -13.233 1.00 42.11 966 LYS D C 1
ATOM 1971 O O . LYS D 2 81 ? -9.191 -20.376 -14.055 1.00 44.56 966 LYS D O 1
ATOM 1977 N N . ASP D 2 82 ? -10.496 -22.126 -13.344 1.00 41.44 967 ASP D N 1
ATOM 1978 C CA . ASP D 2 82 ? -10.203 -23.041 -14.452 1.00 43.18 967 ASP D CA 1
ATOM 1979 C C . ASP D 2 82 ? -10.746 -22.528 -15.770 1.00 45.05 967 ASP D C 1
ATOM 1980 O O . ASP D 2 82 ? -10.219 -22.859 -16.825 1.00 48.39 967 ASP D O 1
ATOM 1985 N N . GLN D 2 83 ? -11.811 -21.745 -15.733 1.00 44.51 968 GLN D N 1
ATOM 1986 C CA . GLN D 2 83 ? -12.326 -21.272 -16.985 1.00 47.85 968 GLN D CA 1
ATOM 1987 C C . GLN D 2 83 ? -11.839 -19.875 -17.319 1.00 49.34 968 GLN D C 1
ATOM 1988 O O . GLN D 2 83 ? -12.053 -19.402 -18.412 1.00 52.48 968 GLN D O 1
ATOM 1994 N N . VAL D 2 84 ? -11.122 -19.251 -16.396 1.00 48.98 969 VAL D N 1
ATOM 1995 C CA . VAL D 2 84 ? -10.668 -17.879 -16.570 1.00 53.01 969 VAL D CA 1
ATOM 1996 C C . VAL D 2 84 ? -9.149 -17.833 -16.737 1.00 57.05 969 VAL D C 1
ATOM 1997 O O . VAL D 2 84 ? -8.633 -16.976 -17.442 1.00 62.69 969 VAL D O 1
ATOM 2001 N N . ASN D 2 85 ? -8.432 -18.763 -16.106 1.00 57.08 970 ASN D N 1
ATOM 2002 C CA . ASN D 2 85 ? -6.978 -18.925 -16.351 1.00 62.23 970 ASN D CA 1
ATOM 2003 C C . ASN D 2 85 ? -6.787 -20.135 -17.256 1.00 63.17 970 ASN D C 1
ATOM 2004 O O . ASN D 2 85 ? -7.269 -21.264 -16.961 1.00 60.59 970 ASN D O 1
ATOM 2009 N N . GLY E 2 18 ? -20.107 -4.378 -23.706 1.00 84.20 903 GLY E N 1
ATOM 2010 C CA . GLY E 2 18 ? -19.280 -3.790 -22.606 1.00 82.98 903 GLY E CA 1
ATOM 2011 C C . GLY E 2 18 ? -19.741 -4.169 -21.202 1.00 80.43 903 GLY E C 1
ATOM 2012 O O . GLY E 2 18 ? -19.478 -5.274 -20.726 1.00 82.17 903 GLY E O 1
ATOM 2013 N N . VAL E 2 19 ? -20.435 -3.246 -20.542 1.00 77.27 904 VAL E N 1
ATOM 2014 C CA . VAL E 2 19 ? -20.918 -3.413 -19.163 1.00 74.38 904 VAL E CA 1
ATOM 2015 C C . VAL E 2 19 ? -22.301 -4.115 -19.094 1.00 74.01 904 VAL E C 1
ATOM 2016 O O . VAL E 2 19 ? -23.203 -3.782 -19.876 1.00 74.87 904 VAL E O 1
ATOM 2020 N N . PRO E 2 20 ? -22.480 -5.084 -18.166 1.00 73.61 905 PRO E N 1
ATOM 2021 C CA . PRO E 2 20 ? -23.781 -5.776 -18.154 1.00 74.33 905 PRO E CA 1
ATOM 2022 C C . PRO E 2 20 ? -24.923 -4.930 -17.557 1.00 72.07 905 PRO E C 1
ATOM 2023 O O . PRO E 2 20 ? -26.086 -5.288 -17.711 1.00 73.92 905 PRO E O 1
ATOM 2027 N N . PHE E 2 21 ? -24.583 -3.806 -16.920 1.00 68.85 906 PHE E N 1
ATOM 2028 C CA . PHE E 2 21 ? -25.533 -2.989 -16.171 1.00 66.68 906 PHE E CA 1
ATOM 2029 C C . PHE E 2 21 ? -26.293 -2.036 -17.059 1.00 67.48 906 PHE E C 1
ATOM 2030 O O . PHE E 2 21 ? -25.706 -1.172 -17.719 1.00 67.19 906 PHE E O 1
ATOM 2038 N N . ARG E 2 22 ? -27.611 -2.196 -17.037 1.00 69.07 907 ARG E N 1
ATOM 2039 C CA . ARG E 2 22 ? -28.525 -1.306 -17.729 1.00 70.67 907 ARG E CA 1
ATOM 2040 C C . ARG E 2 22 ? -28.495 0.120 -17.139 1.00 68.26 907 ARG E C 1
ATOM 2041 O O . ARG E 2 22 ? -28.370 1.097 -17.870 1.00 69.70 907 ARG E O 1
ATOM 2049 N N . THR E 2 23 ? -28.597 0.233 -15.825 1.00 65.50 908 THR E N 1
ATOM 2050 C CA . THR E 2 23 ? -28.742 1.533 -15.175 1.00 63.92 908 THR E CA 1
ATOM 2051 C C . THR E 2 23 ? -27.653 1.826 -14.125 1.00 61.45 908 THR E C 1
ATOM 2052 O O . THR E 2 23 ? -26.942 0.921 -13.645 1.00 60.49 908 THR E O 1
ATOM 2056 N N . VAL E 2 24 ? -27.522 3.097 -13.760 1.00 60.61 909 VAL E N 1
ATOM 2057 C CA . VAL E 2 24 ? -26.761 3.461 -12.558 1.00 58.34 909 VAL E CA 1
ATOM 2058 C C . VAL E 2 24 ? -27.166 2.559 -11.374 1.00 56.59 909 VAL E C 1
ATOM 2059 O O . VAL E 2 24 ? -26.321 2.034 -10.646 1.00 55.49 909 VAL E O 1
ATOM 2063 N N . SER E 2 25 ? -28.469 2.364 -11.224 1.00 56.95 910 SER E N 1
ATOM 2064 C CA . SER E 2 25 ? -29.021 1.601 -10.135 1.00 56.22 910 SER E CA 1
ATOM 2065 C C . SER E 2 25 ? -28.610 0.127 -10.194 1.00 56.03 910 SER E C 1
ATOM 2066 O O . SER E 2 25 ? -28.324 -0.464 -9.157 1.00 54.80 910 SER E O 1
ATOM 2069 N N . GLU E 2 26 ? -28.546 -0.447 -11.399 1.00 49.62 911 GLU E N 1
ATOM 2070 C CA . GLU E 2 26 ? -28.121 -1.825 -11.563 1.00 49.88 911 GLU E CA 1
ATOM 2071 C C . GLU E 2 26 ? -26.640 -1.979 -11.197 1.00 47.10 911 GLU E C 1
ATOM 2072 O O . GLU E 2 26 ? -26.249 -2.999 -10.611 1.00 46.81 911 GLU E O 1
ATOM 2078 N N . TRP E 2 27 ? -25.828 -0.968 -11.521 1.00 45.25 912 TRP E N 1
ATOM 2079 C CA . TRP E 2 27 ? -24.414 -0.975 -11.161 1.00 43.25 912 TRP E CA 1
ATOM 2080 C C . TRP E 2 27 ? -24.196 -0.901 -9.637 1.00 42.18 912 TRP E C 1
ATOM 2081 O O . TRP E 2 27 ? -23.413 -1.679 -9.078 1.00 41.98 912 TRP E O 1
ATOM 2092 N N . LEU E 2 28 ? -24.883 0.017 -8.964 1.00 42.04 913 LEU E N 1
ATOM 2093 C CA . LEU E 2 28 ? -24.794 0.076 -7.501 1.00 41.79 913 LEU E CA 1
ATOM 2094 C C . LEU E 2 28 ? -25.322 -1.211 -6.860 1.00 41.97 913 LEU E C 1
ATOM 2095 O O . LEU E 2 28 ? -24.706 -1.755 -5.943 1.00 42.04 913 LEU E O 1
ATOM 2100 N N . GLU E 2 29 ? -26.431 -1.727 -7.380 1.00 43.33 914 GLU E N 1
ATOM 2101 C CA . GLU E 2 29 ? -26.921 -3.035 -6.970 1.00 45.11 914 GLU E CA 1
ATOM 2102 C C . GLU E 2 29 ? -25.799 -4.092 -6.978 1.00 44.75 914 GLU E C 1
ATOM 2103 O O . GLU E 2 29 ? -25.733 -4.918 -6.075 1.00 46.62 914 GLU E O 1
ATOM 2106 N N . SER E 2 30 ? -24.897 -4.043 -7.958 1.00 43.62 915 SER E N 1
ATOM 2107 C CA . SER E 2 30 ? -23.857 -5.067 -8.073 1.00 44.07 915 SER E CA 1
ATOM 2108 C C . SER E 2 30 ? -22.779 -4.990 -6.970 1.00 42.77 915 SER E C 1
ATOM 2109 O O . SER E 2 30 ? -22.089 -5.977 -6.707 1.00 45.30 915 SER E O 1
ATOM 2112 N N . ILE E 2 31 ? -22.638 -3.830 -6.343 1.00 40.18 916 ILE E N 1
ATOM 2113 C CA . ILE E 2 31 ? -21.722 -3.640 -5.213 1.00 39.23 916 ILE E CA 1
ATOM 2114 C C . ILE E 2 31 ? -22.461 -3.338 -3.899 1.00 39.77 916 ILE E C 1
ATOM 2115 O O . ILE E 2 31 ? -21.874 -2.835 -2.938 1.00 39.74 916 ILE E O 1
ATOM 2120 N N . LYS E 2 32 ? -23.749 -3.677 -3.870 1.00 40.51 917 LYS E N 1
ATOM 2121 C CA . LYS E 2 32 ? -24.599 -3.530 -2.684 1.00 42.11 917 LYS E CA 1
ATOM 2122 C C . LYS E 2 32 ? -24.591 -2.107 -2.165 1.00 41.68 917 LYS E C 1
ATOM 2123 O O . LYS E 2 32 ? -24.445 -1.860 -0.968 1.00 42.93 917 LYS E O 1
ATOM 2129 N N . MET E 2 33 ? -24.774 -1.169 -3.082 1.00 46.46 918 MET E N 1
ATOM 2130 C CA . MET E 2 33 ? -24.856 0.233 -2.719 1.00 45.01 918 MET E CA 1
ATOM 2131 C C . MET E 2 33 ? -26.073 0.895 -3.349 1.00 45.60 918 MET E C 1
ATOM 2132 O O . MET E 2 33 ? -26.169 2.116 -3.354 1.00 45.71 918 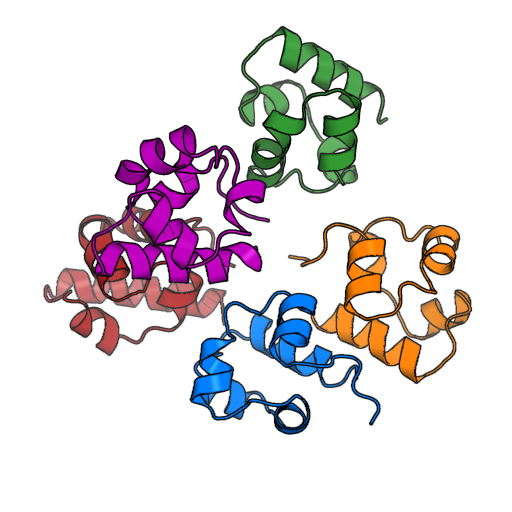MET E O 1
ATOM 2137 N N . GLN E 2 34 ? -27.018 0.102 -3.850 1.00 47.32 919 GLN E N 1
ATOM 2138 C CA . GLN E 2 34 ? -28.239 0.653 -4.492 1.00 49.48 919 GLN E CA 1
ATOM 2139 C C . GLN E 2 34 ? -29.080 1.605 -3.609 1.00 49.27 919 GLN E C 1
ATOM 2140 O O . GLN E 2 34 ? -29.927 2.319 -4.125 1.00 51.76 919 GLN E O 1
ATOM 2146 N N . GLN E 2 35 ? -28.881 1.597 -2.293 1.00 47.47 920 GLN E N 1
ATOM 2147 C CA . GLN E 2 35 ? -29.537 2.589 -1.411 1.00 48.26 920 GLN E CA 1
ATOM 2148 C C . GLN E 2 35 ? -28.995 3.991 -1.671 1.00 47.72 920 GLN E C 1
ATOM 2149 O O . GLN E 2 35 ? -29.529 4.961 -1.136 1.00 49.01 920 GLN E O 1
ATOM 2155 N N . TYR E 2 36 ? -27.913 4.082 -2.448 1.00 46.32 921 TYR E N 1
ATOM 2156 C CA . TYR E 2 36 ? -27.364 5.372 -2.861 1.00 47.25 921 TYR E CA 1
ATOM 2157 C C . TYR E 2 36 ? -27.940 5.884 -4.186 1.00 48.94 921 TYR E C 1
ATOM 2158 O O . TYR E 2 36 ? -27.641 6.993 -4.594 1.00 49.57 921 TYR E O 1
ATOM 2167 N N . THR E 2 37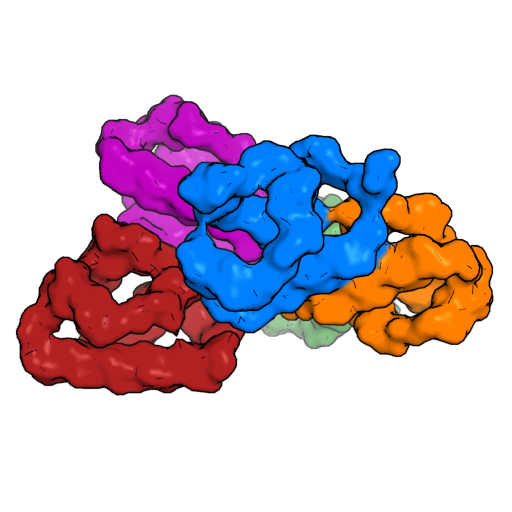 ? -28.788 5.086 -4.827 1.00 50.94 922 THR E N 1
ATOM 2168 C CA . THR E 2 37 ? -29.346 5.411 -6.148 1.00 54.16 922 THR E CA 1
ATOM 2169 C C . THR E 2 37 ? -29.844 6.864 -6.252 1.00 56.48 922 THR E C 1
ATOM 2170 O O . THR E 2 37 ? -29.450 7.598 -7.164 1.00 57.58 922 THR E O 1
ATOM 2174 N N . GLU E 2 38 ? -30.694 7.244 -5.299 1.00 58.08 923 GLU E N 1
ATOM 2175 C CA . GLU E 2 38 ? -31.292 8.575 -5.159 1.00 61.30 923 GLU E CA 1
ATOM 2176 C C . GLU E 2 38 ? -30.276 9.721 -5.179 1.00 60.32 923 GLU E C 1
ATOM 2177 O O . GLU E 2 38 ? -30.503 10.765 -5.821 1.00 61.91 923 GLU E O 1
ATOM 2183 N N . HIS E 2 39 ? -29.177 9.516 -4.449 1.00 60.20 924 HIS E N 1
ATOM 2184 C CA . HIS E 2 39 ? -28.121 10.499 -4.317 1.00 60.66 924 HIS E CA 1
ATOM 2185 C C . HIS E 2 39 ? -27.500 10.758 -5.683 1.00 60.52 924 HIS E C 1
ATOM 2186 O O . HIS E 2 39 ? -27.225 11.914 -6.035 1.00 62.32 924 HIS E O 1
ATOM 2193 N N . PHE E 2 40 ? -27.318 9.685 -6.454 1.00 59.06 925 PHE E N 1
ATOM 2194 C CA . PHE E 2 40 ? -26.806 9.783 -7.819 1.00 59.13 925 PHE E CA 1
ATOM 2195 C C . PHE E 2 40 ? -27.790 10.480 -8.742 1.00 62.15 925 PHE E C 1
ATOM 2196 O O . PHE E 2 40 ? -27.430 11.446 -9.429 1.00 63.81 925 PHE E O 1
ATOM 2204 N N . MET E 2 41 ? -29.032 9.998 -8.742 1.00 63.89 926 MET E N 1
ATOM 2205 C CA . MET E 2 41 ? -30.084 10.569 -9.583 1.00 67.91 926 MET E CA 1
ATOM 2206 C C . MET E 2 41 ? -30.348 12.054 -9.289 1.00 70.36 926 MET E C 1
ATOM 2207 O O . MET E 2 41 ? -30.526 12.847 -10.222 1.00 74.21 926 MET E O 1
ATOM 2212 N N . ALA E 2 42 ? -30.363 12.444 -8.014 1.00 69.40 927 ALA E N 1
ATOM 2213 C CA . ALA E 2 42 ? -30.658 13.849 -7.670 1.00 72.53 927 ALA E CA 1
ATOM 2214 C C . ALA E 2 42 ? -29.476 14.773 -7.959 1.00 73.24 927 ALA E C 1
ATOM 2215 O O . ALA E 2 42 ? -29.659 15.975 -8.089 1.00 76.67 927 ALA E O 1
ATOM 2217 N N . ALA E 2 43 ? -28.271 14.207 -8.055 1.00 70.70 928 ALA E N 1
ATOM 2218 C CA . ALA E 2 43 ? -27.084 14.992 -8.391 1.00 71.62 928 ALA E CA 1
ATOM 2219 C C . ALA E 2 43 ? -26.870 15.074 -9.894 1.00 73.84 928 ALA E C 1
ATOM 2220 O O . ALA E 2 43 ? -25.929 15.717 -10.343 1.00 74.80 928 ALA E O 1
ATOM 2222 N N . GLY E 2 44 ? -27.744 14.431 -10.666 1.00 75.73 929 GLY E N 1
ATOM 2223 C CA . GLY E 2 44 ? -27.670 14.466 -12.134 1.00 79.48 929 GLY E CA 1
ATOM 2224 C C . GLY E 2 44 ? -26.978 13.277 -12.793 1.00 78.20 929 GLY E C 1
ATOM 2225 O O . GLY E 2 44 ? -26.961 13.168 -14.025 1.00 81.08 929 GLY E O 1
ATOM 2226 N N . TYR E 2 45 ? -26.397 12.391 -11.981 1.00 73.53 930 TYR E N 1
ATOM 2227 C CA . TYR E 2 45 ? -25.704 11.196 -12.489 1.00 66.83 930 TYR E CA 1
ATOM 2228 C C . TYR E 2 45 ? -26.702 10.139 -12.959 1.00 66.86 930 TYR E C 1
ATOM 2229 O O . TYR E 2 45 ? -26.929 9.110 -12.313 1.00 63.85 930 TYR E O 1
ATOM 2238 N N . THR E 2 46 ? -27.294 10.452 -14.107 1.00 72.93 931 THR E N 1
ATOM 2239 C CA . THR E 2 46 ? -28.426 9.753 -14.693 1.00 76.43 931 THR E CA 1
ATOM 2240 C C . THR E 2 46 ? -27.999 8.442 -15.362 1.00 71.72 931 THR E C 1
ATOM 2241 O O . THR E 2 46 ? -28.739 7.464 -15.345 1.00 71.65 931 THR E O 1
ATOM 2245 N N . ALA E 2 47 ? -26.789 8.419 -15.917 1.00 69.87 932 ALA E N 1
ATOM 2246 C CA . ALA E 2 47 ? -26.314 7.283 -16.714 1.00 68.50 932 ALA E CA 1
ATOM 2247 C C . ALA E 2 47 ? -24.943 6.819 -16.244 1.00 63.54 932 ALA E C 1
ATOM 2248 O O . ALA E 2 47 ? -24.240 7.554 -15.550 1.00 62.09 932 ALA E O 1
ATOM 2250 N N . ILE E 2 48 ? -24.569 5.598 -16.620 1.00 63.07 933 ILE E N 1
ATOM 2251 C CA . ILE E 2 48 ? -23.213 5.104 -16.362 1.00 62.01 933 ILE E CA 1
ATOM 2252 C C . ILE E 2 48 ? -22.151 5.938 -17.106 1.00 66.36 933 ILE E C 1
ATOM 2253 O O . ILE E 2 48 ? -21.098 6.250 -16.547 1.00 65.83 933 ILE E O 1
ATOM 2258 N N . GLU E 2 49 ? -22.444 6.316 -18.350 1.00 72.92 934 GLU E N 1
ATOM 2259 C CA . GLU E 2 49 ? -21.561 7.200 -19.119 1.00 80.34 934 GLU E CA 1
ATOM 2260 C C . GLU E 2 49 ? -21.293 8.512 -18.372 1.00 80.11 934 GLU E C 1
ATOM 2261 O O . GLU E 2 49 ? -20.242 9.116 -18.546 1.00 84.80 934 GLU E O 1
ATOM 2263 N N . LYS E 2 50 ? -22.246 8.936 -17.544 1.00 77.06 935 LYS E N 1
ATOM 2264 C CA . LYS E 2 50 ? -22.104 10.117 -16.674 1.00 77.35 935 LYS E CA 1
ATOM 2265 C C . LYS E 2 50 ? -21.242 9.791 -15.442 1.00 71.77 935 LYS E C 1
ATOM 2266 O O . LYS E 2 50 ? -20.355 10.567 -15.049 1.00 73.41 935 LYS E O 1
ATOM 2272 N N . VAL E 2 51 ? -21.523 8.638 -14.838 1.00 66.49 936 VAL E N 1
ATOM 2273 C CA . VAL E 2 51 ? -20.845 8.190 -13.628 1.00 63.73 936 VAL E CA 1
ATOM 2274 C C . VAL E 2 51 ? -19.313 8.091 -13.785 1.00 66.28 936 VAL E C 1
ATOM 2275 O O . VAL E 2 51 ? -18.559 8.444 -12.873 1.00 66.84 936 VAL E O 1
ATOM 2279 N N . VAL E 2 52 ? -18.852 7.623 -14.939 1.00 69.62 937 VAL E N 1
ATOM 2280 C CA . VAL E 2 52 ? -17.450 7.216 -15.057 1.00 74.26 937 VAL E CA 1
ATOM 2281 C C . VAL E 2 52 ? -16.413 8.347 -14.987 1.00 79.70 937 VAL E C 1
ATOM 2282 O O . VAL E 2 52 ? -15.227 8.080 -14.779 1.00 84.00 937 VAL E O 1
ATOM 2286 N N . GLN E 2 53 ? -16.851 9.594 -15.151 1.00 86.10 938 GLN E N 1
ATOM 2287 C CA . GLN E 2 53 ? -15.936 10.726 -14.998 1.00 85.91 938 GLN E CA 1
ATOM 2288 C C . GLN E 2 53 ? -16.186 11.532 -13.716 1.00 82.43 938 GLN E C 1
ATOM 2289 O O . GLN E 2 53 ? -16.054 12.757 -13.706 1.00 83.00 938 GLN E O 1
ATOM 2295 N N . MET E 2 54 ? -16.533 10.821 -12.645 1.00 79.93 939 MET E N 1
ATOM 2296 C CA . MET E 2 54 ? -16.543 11.377 -11.286 1.00 77.33 939 MET E CA 1
ATOM 2297 C C . MET E 2 54 ? -15.156 11.232 -10.660 1.00 77.20 939 MET E C 1
ATOM 2298 O O . MET E 2 54 ? -14.432 10.297 -10.987 1.00 78.40 939 MET E O 1
ATOM 2303 N N . THR E 2 55 ? -14.779 12.154 -9.773 1.00 76.97 940 THR E N 1
ATOM 2304 C CA . THR E 2 55 ? -13.569 11.997 -8.948 1.00 77.91 940 THR E CA 1
ATOM 2305 C C . THR E 2 55 ? -13.974 11.368 -7.622 1.00 76.30 940 THR E C 1
ATOM 2306 O O . THR E 2 55 ? -15.159 11.121 -7.393 1.00 74.78 940 THR E O 1
ATOM 2310 N N . ASN E 2 56 ? -13.010 11.105 -6.743 1.00 77.92 941 ASN E N 1
ATOM 2311 C CA . ASN E 2 56 ? -13.340 10.626 -5.393 1.00 77.48 941 ASN E CA 1
ATOM 2312 C C . ASN E 2 56 ? -14.020 11.719 -4.560 1.00 76.64 941 ASN E C 1
ATOM 2313 O O . ASN E 2 56 ? -14.764 11.415 -3.618 1.00 76.31 941 ASN E O 1
ATOM 2318 N N . ASP E 2 57 ? -13.759 12.976 -4.934 1.00 76.82 942 ASP E N 1
ATOM 2319 C CA . ASP E 2 57 ? -14.382 14.162 -4.349 1.00 76.76 942 ASP E CA 1
ATOM 2320 C C . ASP E 2 57 ? -15.859 14.270 -4.685 1.00 74.06 942 ASP E C 1
ATOM 2321 O O . ASP E 2 57 ? -16.648 14.780 -3.892 1.00 74.63 942 ASP E O 1
ATOM 2326 N N . ASP E 2 58 ? -16.228 13.807 -5.871 1.00 72.45 943 ASP E N 1
ATOM 2327 C CA . ASP E 2 58 ? -17.628 13.778 -6.284 1.00 71.03 943 ASP E CA 1
ATOM 2328 C C . ASP E 2 58 ? -18.423 12.657 -5.574 1.00 70.47 943 ASP E C 1
ATOM 2329 O O . ASP E 2 58 ? -19.667 12.683 -5.567 1.00 71.56 943 ASP E O 1
ATOM 2334 N N . ILE E 2 59 ? -17.721 11.678 -4.989 1.00 69.42 944 ILE E N 1
ATOM 2335 C CA . ILE E 2 59 ? -18.376 10.711 -4.105 1.00 69.31 944 ILE E CA 1
ATOM 2336 C C . ILE E 2 59 ? -18.820 11.480 -2.845 1.00 69.49 944 ILE E C 1
ATOM 2337 O O . ILE E 2 59 ? -20.001 11.461 -2.494 1.00 69.95 944 ILE E O 1
ATOM 2342 N N . LYS E 2 60 ? -17.870 12.173 -2.204 1.00 69.20 945 LYS E N 1
ATOM 2343 C CA . LYS E 2 60 ? -18.140 13.052 -1.054 1.00 70.15 945 LYS E CA 1
ATOM 2344 C C . LYS E 2 60 ? -19.275 14.047 -1.342 1.00 69.31 945 LYS E C 1
ATOM 2345 O O . LYS E 2 60 ? -20.332 13.984 -0.717 1.00 70.70 945 LYS E O 1
ATOM 2348 N N . ARG E 2 61 ? -19.067 14.936 -2.306 1.00 77.24 946 ARG E N 1
ATOM 2349 C CA . ARG E 2 61 ? -20.052 15.966 -2.629 1.00 78.21 946 ARG E CA 1
ATOM 2350 C C . ARG E 2 61 ? -21.490 15.455 -2.697 1.00 74.46 946 ARG E C 1
ATOM 2351 O O . ARG E 2 61 ? -22.404 16.115 -2.210 1.00 76.78 946 ARG E O 1
ATOM 2359 N N . ILE E 2 62 ? -21.669 14.284 -3.305 1.00 69.81 947 ILE E N 1
ATOM 2360 C CA . ILE E 2 62 ? -22.980 13.744 -3.643 1.00 68.34 947 ILE E CA 1
ATOM 2361 C C . ILE E 2 62 ? -23.759 13.258 -2.400 1.00 68.08 947 ILE E C 1
ATOM 2362 O O . ILE E 2 62 ? -24.958 12.961 -2.470 1.00 69.35 947 ILE E O 1
ATOM 2367 N N . GLY E 2 63 ? -23.068 13.172 -1.267 1.00 67.23 948 GLY E N 1
ATOM 2368 C CA . GLY E 2 63 ? -23.682 12.713 -0.019 1.00 67.96 948 GLY E CA 1
ATOM 2369 C C . GLY E 2 63 ? -23.365 11.287 0.448 1.00 64.99 948 GLY E C 1
ATOM 2370 O O . GLY E 2 63 ? -23.964 10.808 1.410 1.00 67.37 948 GLY E O 1
ATOM 2371 N N . VAL E 2 64 ? -22.452 10.598 -0.234 1.00 60.97 949 VAL E N 1
ATOM 2372 C CA . VAL E 2 64 ? -21.870 9.378 0.323 1.00 59.62 949 VAL E CA 1
ATOM 2373 C C . VAL E 2 64 ? -20.805 9.836 1.316 1.00 60.74 949 VAL E C 1
ATOM 2374 O O . VAL E 2 64 ? -19.739 10.318 0.906 1.00 60.79 949 VAL E O 1
ATOM 2378 N N . ARG E 2 65 ? -21.096 9.723 2.613 1.00 62.73 950 ARG E N 1
ATOM 2379 C CA . ARG E 2 65 ? -20.152 10.185 3.615 1.00 65.38 950 ARG E CA 1
ATOM 2380 C C . ARG E 2 65 ? -19.602 9.113 4.550 1.00 66.10 950 ARG E C 1
ATOM 2381 O O . ARG E 2 65 ? -18.683 9.367 5.305 1.00 69.63 950 ARG E O 1
ATOM 2389 N N . LEU E 2 66 ? -20.139 7.901 4.483 1.00 56.45 951 LEU E N 1
ATOM 2390 C CA . LEU E 2 66 ? -19.545 6.786 5.223 1.00 53.68 951 LEU E CA 1
ATOM 2391 C C . LEU E 2 66 ? 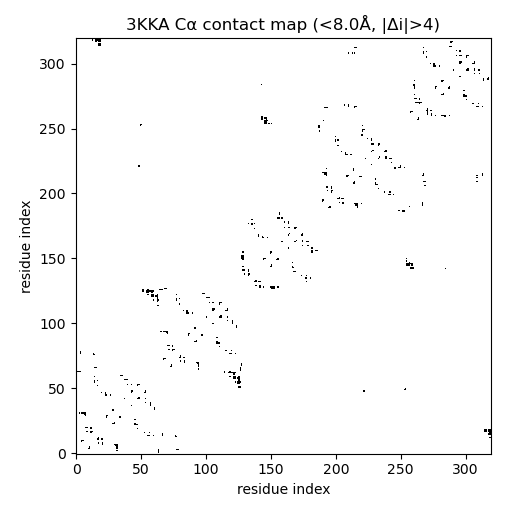-18.260 6.300 4.533 1.00 52.71 951 LEU E C 1
ATOM 2392 O O . LEU E 2 66 ? -18.294 5.900 3.368 1.00 51.75 951 LEU E O 1
ATOM 2397 N N . PRO E 2 67 ? -17.124 6.336 5.256 1.00 54.24 952 PRO E N 1
ATOM 2398 C CA . PRO E 2 67 ? -15.798 6.128 4.654 1.00 55.27 952 PRO E CA 1
ATOM 2399 C C . PRO E 2 67 ? -15.621 4.802 3.913 1.00 53.89 952 PRO E C 1
ATOM 2400 O O . PRO E 2 67 ? -14.934 4.760 2.867 1.00 55.23 952 PRO E O 1
ATOM 2404 N N . GLY E 2 68 ? -16.248 3.738 4.421 1.00 51.51 953 GLY E N 1
ATOM 2405 C CA . GLY E 2 68 ? -16.178 2.422 3.780 1.00 49.66 953 GLY E CA 1
ATOM 2406 C C . GLY E 2 68 ? -17.008 2.384 2.519 1.00 47.11 953 GLY E C 1
ATOM 2407 O O . GLY E 2 68 ? -16.710 1.659 1.588 1.00 47.55 953 GLY E O 1
ATOM 2408 N N . HIS E 2 69 ? -18.068 3.175 2.482 1.00 45.74 954 HIS E N 1
ATOM 2409 C CA . HIS E 2 69 ? -18.890 3.232 1.272 1.00 45.42 954 HIS E CA 1
ATOM 2410 C C . HIS E 2 69 ? -18.199 4.057 0.189 1.00 45.80 954 HIS E C 1
ATOM 2411 O O . HIS E 2 69 ? -18.195 3.663 -0.973 1.00 45.55 954 HIS E O 1
ATOM 2418 N N . GLN E 2 70 ? -17.606 5.181 0.606 1.00 46.42 955 GLN E N 1
ATOM 2419 C CA . GLN E 2 70 ? -16.736 6.001 -0.231 1.00 48.24 955 GLN E CA 1
ATOM 2420 C C . GLN E 2 70 ? -15.698 5.159 -0.970 1.00 49.84 955 GLN E C 1
ATOM 2421 O O . GLN E 2 70 ? -15.635 5.218 -2.178 1.00 50.27 955 GLN E O 1
ATOM 2427 N N . LYS E 2 71 ? -14.926 4.366 -0.226 1.00 51.93 956 LYS E N 1
ATOM 2428 C CA . LYS E 2 71 ? -13.920 3.464 -0.749 1.00 55.20 956 LYS E CA 1
ATOM 2429 C C . LYS E 2 71 ? -14.491 2.395 -1.695 1.00 55.31 956 LYS E C 1
ATOM 2430 O O . LYS E 2 71 ? -13.952 2.173 -2.787 1.00 57.77 956 LYS E O 1
ATOM 2436 N N . ARG E 2 72 ? -15.549 1.704 -1.279 1.00 47.62 957 ARG E N 1
ATOM 2437 C CA . ARG E 2 72 ? -16.146 0.664 -2.137 1.00 44.90 957 ARG E CA 1
ATOM 2438 C C . ARG E 2 72 ? -16.590 1.229 -3.485 1.00 43.92 957 ARG E C 1
ATOM 2439 O O . ARG E 2 72 ? -16.371 0.612 -4.526 1.00 42.88 957 ARG E O 1
ATOM 2447 N N . ILE E 2 73 ? -17.214 2.399 -3.465 1.00 44.61 958 ILE E N 1
ATOM 2448 C CA . ILE E 2 73 ? -17.675 3.016 -4.706 1.00 43.91 958 ILE E CA 1
ATOM 2449 C C . ILE E 2 73 ? -16.461 3.490 -5.562 1.00 45.47 958 ILE E C 1
ATOM 2450 O O . ILE E 2 73 ? -16.392 3.201 -6.758 1.00 44.11 958 ILE E O 1
ATOM 2455 N N . ALA E 2 74 ? -15.511 4.186 -4.932 1.00 48.38 959 ALA E N 1
ATOM 2456 C CA . ALA E 2 74 ? -14.334 4.700 -5.638 1.00 50.75 959 ALA E CA 1
ATOM 2457 C C . ALA E 2 74 ? -13.584 3.584 -6.377 1.00 51.13 959 ALA E C 1
ATOM 2458 O O . ALA E 2 74 ? -13.224 3.761 -7.537 1.00 51.99 959 ALA E O 1
ATOM 2460 N N . TYR E 2 75 ? -13.379 2.442 -5.711 1.00 51.52 960 TYR E N 1
ATOM 2461 C CA . TYR E 2 75 ? -12.655 1.309 -6.271 1.00 52.38 960 TYR E CA 1
ATOM 2462 C C . TYR E 2 75 ? -13.416 0.659 -7.417 1.00 50.12 960 TYR E C 1
ATOM 2463 O O . TYR E 2 75 ? -12.813 0.306 -8.427 1.00 52.15 960 TYR E O 1
ATOM 2472 N N . SER E 2 76 ? -14.734 0.531 -7.279 1.00 47.45 961 SER E N 1
ATOM 2473 C CA . SER E 2 76 ? -15.604 0.052 -8.349 1.00 46.20 961 SER E CA 1
ATOM 2474 C C . SER E 2 76 ? -15.576 0.967 -9.596 1.00 47.49 961 SER E C 1
ATOM 2475 O O . SER E 2 76 ? -15.433 0.479 -10.717 1.00 47.04 961 SER E O 1
ATOM 2478 N N . LEU E 2 77 ? -15.691 2.284 -9.400 1.00 51.93 962 LEU E N 1
ATOM 2479 C CA . LEU E 2 77 ? -15.516 3.262 -10.496 1.00 53.38 962 LEU E CA 1
ATOM 2480 C C . LEU E 2 77 ? -14.283 3.040 -11.383 1.00 53.15 962 LEU E C 1
ATOM 2481 O O . LEU E 2 77 ? -14.369 3.179 -12.611 1.00 52.78 962 LEU E O 1
ATOM 2486 N N . LEU E 2 78 ? -13.147 2.724 -10.749 1.00 54.68 963 LEU E N 1
ATOM 2487 C CA . LEU E 2 78 ? -11.907 2.344 -11.434 1.00 55.24 963 LEU E CA 1
ATOM 2488 C C . LEU E 2 78 ? -12.160 1.210 -12.415 1.00 54.36 963 LEU E C 1
ATOM 2489 O O . LEU E 2 78 ? -11.940 1.371 -13.605 1.00 55.93 963 LEU E O 1
ATOM 2494 N N . GLY E 2 79 ? -12.616 0.059 -11.921 1.00 54.33 964 GLY E N 1
ATOM 2495 C CA . GLY E 2 79 ? -13.021 -1.044 -12.788 1.00 53.49 964 GLY E CA 1
ATOM 2496 C C . GLY E 2 79 ? -13.927 -0.558 -13.903 1.00 52.84 964 GLY E C 1
ATOM 2497 O O . GLY E 2 79 ? -13.762 -0.958 -15.057 1.00 54.33 964 GLY E O 1
ATOM 2498 N N . LEU E 2 80 ? -14.837 0.352 -13.572 1.00 51.79 965 LEU E N 1
ATOM 2499 C CA . LEU E 2 80 ? -15.901 0.771 -14.478 1.00 52.35 965 LEU E CA 1
ATOM 2500 C C . LEU E 2 80 ? -15.446 1.699 -15.620 1.00 52.34 965 LEU E C 1
ATOM 2501 O O . LEU E 2 80 ? -15.953 1.587 -16.736 1.00 52.98 965 LEU E O 1
ATOM 2506 N N . LYS E 2 81 ? -14.527 2.627 -15.333 1.00 52.74 966 LYS E N 1
ATOM 2507 C CA . LYS E 2 81 ? -13.967 3.539 -16.352 1.00 53.89 966 LYS E CA 1
ATOM 2508 C C . LYS E 2 81 ? -13.241 2.772 -17.456 1.00 54.54 966 LYS E C 1
ATOM 2509 O O . LYS E 2 81 ? -13.351 3.132 -18.622 1.00 55.35 966 LYS E O 1
ATOM 2511 N N . ASP E 2 82 ? -12.544 1.689 -17.100 1.00 54.91 967 ASP E N 1
ATOM 2512 C CA . ASP E 2 82 ? -12.003 0.772 -18.116 1.00 57.01 967 ASP E CA 1
ATOM 2513 C C . ASP E 2 82 ? -13.105 0.070 -18.922 1.00 57.54 967 ASP E C 1
ATOM 2514 O O . ASP E 2 82 ? -12.833 -0.389 -20.021 1.00 59.24 967 ASP E O 1
ATOM 2519 N N . GLN E 2 83 ? -14.330 0.034 -18.365 1.00 57.19 968 GLN E N 1
ATOM 2520 C CA . GLN E 2 83 ? -15.516 -0.765 -18.814 1.00 59.35 968 GLN E CA 1
ATOM 2521 C C . GLN E 2 83 ? -15.285 -2.273 -18.697 1.00 61.90 968 GLN E C 1
ATOM 2522 O O . GLN E 2 83 ? -15.718 -2.896 -17.712 1.00 62.77 968 GLN E O 1
#

Solvent-accessible surface area: 17058 Å² total; per-residue (Å²): 170,60,26,30,12,114,70,3,35,56,0,0,91,8,7,56,4,66,40,20,20,82,63,0,104,105,49,46,29,81,79,10,133,56,0,77,156,22,69,44,70,60,0,58,157,23,38,0,51,16,65,36,29,18,93,26,0,46,20,16,19,118,2,55,119,57,30,15,78,47,7,39,60,0,0,58,9,8,80,3,105,151,15,67,118,60,0,114,91,48,46,28,84,46,15,114,44,0,79,146,20,66,35,125,61,0,65,152,27,48,0,80,99,107,47,32,23,111,32,0,37,13,15,19,112,2,39,60,2,41,62,18,0,103,91,28,154,8,82,107,20,18,42,36,0,52,25,54,47,41,56,39,52,64,32,0,49,148,8,62,86,103,22,0,139,154,4,27,0,75,105,100,46,50,36,123,129,0,10,150,26,7,112,64,69,146,101,17,111,52,53,20,1,17,79,1,0,89,64,25,143,6,89,107,16,6,82,68,0,3,81,52,40,27,12,34,24,53,56,0,4,82,0,74,101,105,36,2,68,97,24,32,0,200,100,86,42,42,52,146,105,0,26,178,24,4,116,32,6,58,112,109,36,90,79,20,60,27,93,52,2,44,67,2,0,54,10,2,65,4,74,107,17,32,131,68,0,101,93,55,40,43,84,22,7,70,76,0,41,121,19,82,103,81,38,1,66,176,22,39,0,206,98,94,46,46,44,136,28,0,10,114,15,14,43,24,9,54,12,115

Radius of gyration: 21.6 Å; Cα contacts (8 Å, |Δi|>4): 358; chains: 5; bounding box: 58×43×58 Å

B-factor: mean 54.78, std 17.69, range [5.08, 130.21]

Foldseek 3Di:
DPQPDFWPCRLCVVLVNNVCVVLCVVVVNTGPVSCLPDDQVNCVVSVNNDPVSRCSSVVSSVVD/DADADWPCRLCVVLVNNVCPVLCVVVVVTGPVSCLPDDQVNCVVSVNPPPVSRVSSVVSSVVD/DVCVLCVVLVNNVCVVLCVVVVVPDPVSLLPDDLVVCVVSPQPDPVSSVSVRVSSVVSD/DDPDPWPQRLCVVLPNNVCVVLCVVVPVGGPVSLLPDDLVVVVVSPPDDPVRSCSVRVSSVVSNVVVD/DDPDPWPLSLCVVLVNSVCVVLCVVVPVGGLVSVLPDDLVNCVVSPVDDPVVSVSVRVSSVVSNVD

CATH classification: 1.10.150.50

InterPro domains:
  IPR000719 Protein kinase domain [PS50011] (624-884)
  IPR001090 Ephrin, ligand binding domain [PF01404] (29-204)
  IPR001090 Ephrin, ligand binding domain [PS51550] (27-209)
  IPR001090 Ephrin, ligand binding domain [SM00615] (27-204)
  IPR001245 Serine-threonine/tyrosine-protein kinase, catalytic domain [PF07714] (626-880)
  IPR001245 Serine-threonine/tyrosine-protein kinase, catalytic domain [PR00109] (702-715)
  IPR001245 Serine-threonine/tyrosine-protein kinase, catalytic domain [PR00109] (739-757)
  IPR001245 Serine-threonine/tyrosine-protein kinase, catalytic domain [PR00109] (788-798)
  IPR001245 Serine-threonine/tyrosine-protein kinase, catalytic domain [PR00109] (807-829)
  IPR001245 Serine-threonine/tyrosine-protein kinase, catalytic domain [PR00109] (851-873)
  IPR001426 Tyrosine-protein kinase, receptor class V, conserved site [PS00790] (185-205)
  IPR001426 Tyrosine-protein kinase, receptor class V, conserved site [PS00791] (249-269)
  IPR001660 Sterile alpha motif domain [PF00536] (914-975)
  IPR001660 Sterile alpha motif domain [PS50105] (913-976)
  IPR001660 Sterile alpha motif domain [SM00454] (910-976)
  IPR003961 Fibronectin type III [PF00041] (334-431)
  IPR003961 Fibronectin type III [PF00041] (454-532)
  IPR003961 Fibronectin type III [PS50853] (332-445)
  IPR003961 Fibronectin type III [PS50853] (447-538)
  IPR003961 Fibronectin type III [SM00060] (333-429)